Protein AF-A0A8G0PKW6-F1 (afdb_monomer)

Nearest PDB structures (foldseek):
  2dn9-assembly1_A  TM=9.017E-01  e=3.423E-04  Homo sapiens
  2ctq-assembly1_A  TM=8.411E-01  e=1.388E-03  Homo sapiens
  7x89-assembly1_A  TM=8.756E-01  e=1.895E-03  Homo sapiens
  6b87-assembly1_A-2  TM=8.807E-01  e=8.422E+00  synthetic construct

Radius of gyration: 27.37 Å; Cα contacts (8 Å, |Δi|>4): 91; chains: 1; bounding box: 57×40×84 Å

Foldseek 3Di:
DDDPPQPDPLCVLLVHDLPDDLVSLVVSLVVVCVVLPCVVPVPDPCSVVSNVSSVVSNVQCNDPVSVVVCCCVNCVPLQVLVVVLVVLVVVLVVLVVVLVVLVVVVVVLVVVVVVQPPPPHDPPCPPVSVVVVVVSVVVNVVSVVVSVVSVVVSVVSVVVSVVCVVVVDDNPVVD

Structure (mmCIF, N/CA/C/O backbone):
data_AF-A0A8G0PKW6-F1
#
_entry.id   AF-A0A8G0PKW6-F1
#
loop_
_atom_site.group_PDB
_atom_site.id
_atom_site.type_symbol
_atom_site.label_atom_id
_atom_site.label_alt_id
_atom_site.label_comp_id
_atom_site.label_asym_id
_atom_si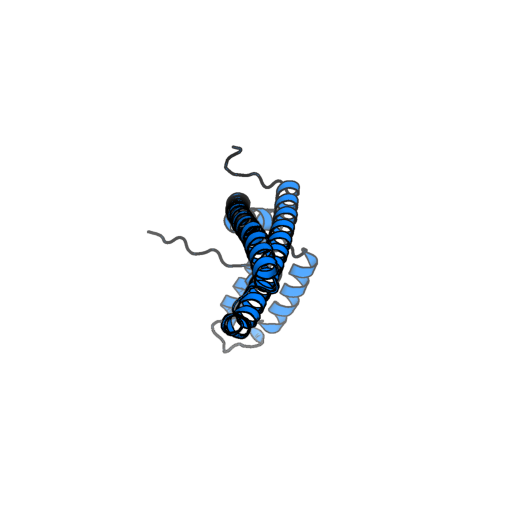te.label_entity_id
_atom_site.label_seq_id
_atom_site.pdbx_PDB_ins_code
_atom_site.Cartn_x
_atom_site.Cartn_y
_atom_site.Cartn_z
_atom_site.occupancy
_atom_site.B_iso_or_equiv
_atom_site.auth_seq_id
_atom_site.auth_comp_id
_atom_site.auth_asym_id
_atom_site.auth_atom_id
_atom_site.pdbx_PDB_model_num
ATOM 1 N N . MET A 1 1 ? 2.683 29.888 14.056 1.00 36.66 1 MET A N 1
ATOM 2 C CA . MET A 1 1 ? 2.271 28.838 15.014 1.00 36.66 1 MET A CA 1
ATOM 3 C C . MET A 1 1 ? 1.154 28.062 14.325 1.00 36.66 1 MET A C 1
ATOM 5 O O . MET A 1 1 ? 0.189 28.705 13.956 1.00 36.66 1 MET A O 1
ATOM 9 N N . ASN A 1 2 ? 1.235 26.781 13.964 1.00 30.44 2 ASN A N 1
ATOM 10 C CA . ASN A 1 2 ? 2.099 25.685 14.395 1.00 30.44 2 ASN A CA 1
ATOM 11 C C . ASN A 1 2 ? 2.414 24.747 13.221 1.00 30.44 2 ASN A C 1
ATOM 13 O O . ASN A 1 2 ? 1.691 24.715 12.228 1.00 30.44 2 ASN A O 1
ATOM 17 N N . ALA A 1 3 ? 3.525 24.029 13.358 1.00 33.69 3 ALA A N 1
ATOM 18 C CA . ALA A 1 3 ? 3.988 22.998 12.446 1.00 33.69 3 ALA A CA 1
ATOM 19 C C . ALA A 1 3 ? 2.886 21.965 12.162 1.00 33.69 3 ALA A C 1
ATOM 21 O O . ALA A 1 3 ? 2.150 21.579 13.068 1.00 33.69 3 ALA A O 1
ATOM 22 N N . HIS A 1 4 ? 2.804 21.492 10.917 1.00 36.91 4 HIS A N 1
ATOM 23 C CA . HIS A 1 4 ? 2.181 20.208 10.612 1.00 36.91 4 HIS A CA 1
ATOM 24 C C . HIS A 1 4 ? 2.961 19.124 11.367 1.00 36.91 4 HIS A C 1
ATOM 26 O O . HIS A 1 4 ? 3.942 18.586 10.860 1.00 36.91 4 HIS A O 1
ATOM 32 N N . GLU A 1 5 ? 2.574 18.857 12.611 1.00 45.44 5 GLU A N 1
ATOM 33 C CA . GLU A 1 5 ? 3.039 17.697 13.358 1.00 45.44 5 GLU A CA 1
ATOM 34 C C . GLU A 1 5 ? 2.601 16.466 12.559 1.00 45.44 5 GLU A C 1
ATOM 36 O O . GLU A 1 5 ? 1.408 16.258 12.316 1.00 45.44 5 GLU A O 1
ATOM 41 N N . ALA A 1 6 ? 3.568 15.711 12.034 1.00 60.22 6 ALA A N 1
ATOM 42 C CA . ALA A 1 6 ? 3.282 14.510 11.266 1.00 60.22 6 ALA A CA 1
ATOM 43 C C . ALA A 1 6 ? 2.464 13.559 12.150 1.00 60.22 6 ALA A C 1
ATOM 45 O O . ALA A 1 6 ? 2.912 13.192 13.239 1.00 60.22 6 ALA A O 1
ATOM 46 N N . LYS A 1 7 ? 1.249 13.192 11.711 1.00 73.31 7 LYS A N 1
ATOM 47 C CA . LYS A 1 7 ? 0.402 12.280 12.485 1.00 73.31 7 LYS A CA 1
ATOM 48 C C . LYS A 1 7 ? 1.158 10.967 12.739 1.00 73.31 7 LYS A C 1
ATOM 50 O O . LYS A 1 7 ? 1.848 10.491 11.836 1.00 73.31 7 LYS A O 1
ATOM 55 N N . PRO A 1 8 ? 1.018 10.364 13.932 1.00 81.75 8 PRO A N 1
ATOM 56 C CA . PRO A 1 8 ? 1.683 9.105 14.241 1.00 81.75 8 PRO A CA 1
ATOM 57 C C . PRO A 1 8 ? 1.261 8.006 13.260 1.00 81.75 8 PRO A C 1
ATOM 59 O O . PRO A 1 8 ? 0.074 7.876 12.956 1.00 81.75 8 PRO A O 1
ATOM 62 N N . ASP A 1 9 ? 2.218 7.202 12.795 1.00 86.94 9 ASP A N 1
ATOM 63 C CA . ASP A 1 9 ? 1.964 6.034 11.945 1.00 86.94 9 ASP A CA 1
ATOM 64 C C . ASP A 1 9 ? 1.425 4.869 12.791 1.00 86.94 9 ASP A C 1
ATOM 66 O O . ASP A 1 9 ? 2.180 4.076 13.354 1.00 86.94 9 ASP A O 1
ATOM 70 N N . TYR A 1 10 ? 0.101 4.770 12.914 1.00 93.19 10 TYR A N 1
ATOM 71 C CA . TYR A 1 10 ? -0.567 3.753 13.724 1.00 93.19 10 TYR A CA 1
ATOM 72 C C . TYR A 1 10 ? -0.390 2.340 13.161 1.00 93.19 10 TYR A C 1
ATOM 74 O O . TYR A 1 10 ? -0.291 1.385 13.935 1.00 93.19 10 TYR A O 1
ATOM 82 N N . TYR A 1 11 ? -0.278 2.196 11.839 1.00 87.56 11 TYR A N 1
ATOM 83 C CA . TYR A 1 11 ? -0.001 0.907 11.207 1.00 87.56 11 TYR A CA 1
ATOM 84 C C . TYR A 1 11 ? 1.440 0.463 11.494 1.00 87.56 11 TYR A C 1
ATOM 86 O O . TYR A 1 11 ? 1.667 -0.679 11.907 1.00 87.56 11 TYR A O 1
ATOM 94 N N . GLY A 1 12 ? 2.400 1.387 11.398 1.00 86.69 12 GLY A N 1
ATOM 95 C CA . GLY A 1 12 ? 3.794 1.170 11.784 1.00 86.69 12 GLY A CA 1
ATOM 96 C C . GLY A 1 12 ? 3.971 0.859 13.272 1.00 86.69 12 GLY A C 1
ATOM 97 O O . GLY A 1 12 ? 4.674 -0.092 13.619 1.00 86.69 12 GLY A O 1
ATOM 98 N N . ILE A 1 13 ? 3.275 1.584 14.157 1.00 93.38 13 ILE A N 1
ATOM 99 C CA . ILE A 1 13 ? 3.280 1.343 15.612 1.00 93.38 13 ILE A CA 1
ATOM 100 C C . ILE A 1 13 ? 2.793 -0.073 15.929 1.00 93.38 13 ILE A C 1
ATOM 102 O O . ILE A 1 13 ? 3.431 -0.789 16.704 1.00 93.38 13 ILE A O 1
ATOM 106 N N . LEU A 1 14 ? 1.698 -0.511 15.300 1.00 94.75 14 LEU A N 1
ATOM 107 C CA . LEU A 1 14 ? 1.186 -1.870 15.473 1.00 94.75 14 LEU A CA 1
ATOM 108 C C . LEU A 1 14 ? 1.944 -2.917 14.654 1.00 94.75 14 LEU A C 1
ATOM 110 O O . LEU A 1 14 ? 1.671 -4.107 14.807 1.00 94.75 14 LEU A O 1
ATOM 114 N N . LYS A 1 15 ? 2.921 -2.520 13.833 1.00 91.88 15 LYS A N 1
ATOM 115 C CA . LYS A 1 15 ? 3.696 -3.403 12.949 1.00 91.88 15 LYS A CA 1
ATOM 116 C C . LYS A 1 15 ? 2.798 -4.260 12.051 1.00 91.88 15 LYS A C 1
ATOM 118 O O . LYS A 1 15 ? 3.050 -5.452 11.877 1.00 91.88 15 LYS A O 1
ATOM 123 N N . VAL A 1 16 ? 1.742 -3.657 11.515 1.00 86.62 16 VAL A N 1
ATOM 124 C CA . VAL A 1 16 ? 0.789 -4.296 10.600 1.00 86.62 16 VAL A CA 1
ATOM 125 C C . VAL A 1 16 ? 0.686 -3.488 9.308 1.00 86.62 16 VAL A C 1
ATOM 127 O O . VAL A 1 16 ? 0.909 -2.278 9.323 1.00 86.62 16 VAL A O 1
ATOM 130 N N . PRO A 1 17 ? 0.364 -4.122 8.171 1.00 78.38 17 PRO A N 1
ATOM 131 C CA . PRO A 1 17 ? 0.144 -3.383 6.938 1.00 78.38 17 PRO A CA 1
ATOM 132 C C . PRO A 1 17 ? -1.138 -2.536 6.996 1.00 78.38 17 PRO A C 1
ATOM 134 O O . PRO A 1 17 ? -2.073 -2.839 7.733 1.00 78.38 17 PRO A O 1
ATOM 137 N N . VAL A 1 18 ? -1.226 -1.520 6.134 1.00 77.69 18 VAL A N 1
ATOM 138 C CA . VAL A 1 18 ? -2.396 -0.618 6.023 1.00 77.69 18 VAL A CA 1
ATOM 139 C C . VAL A 1 18 ? -3.701 -1.342 5.672 1.00 77.69 18 VAL A C 1
ATOM 141 O O . VAL A 1 18 ? -4.798 -0.897 6.003 1.00 77.69 18 VAL A O 1
ATOM 144 N N . TRP A 1 19 ? -3.585 -2.496 5.012 1.00 76.31 19 TRP A N 1
ATOM 145 C CA . TRP A 1 19 ? -4.702 -3.364 4.645 1.00 76.31 19 TRP A CA 1
ATOM 146 C C . TRP A 1 19 ? -5.023 -4.434 5.695 1.00 76.31 19 TRP A C 1
ATOM 148 O O . TRP A 1 19 ? -5.855 -5.288 5.407 1.00 76.31 19 TRP A O 1
ATOM 158 N N . ALA A 1 20 ? -4.396 -4.397 6.876 1.00 80.75 20 ALA A N 1
ATOM 159 C CA . ALA A 1 20 ? -4.631 -5.386 7.920 1.00 80.75 20 ALA A CA 1
ATOM 160 C C . ALA A 1 20 ? -6.103 -5.432 8.342 1.00 80.75 20 ALA A C 1
ATOM 162 O O . ALA A 1 20 ? -6.756 -4.388 8.519 1.00 80.75 20 ALA A O 1
ATOM 163 N N . GLU A 1 21 ? -6.614 -6.645 8.516 1.00 86.00 21 GLU A N 1
ATOM 164 C CA . GLU A 1 21 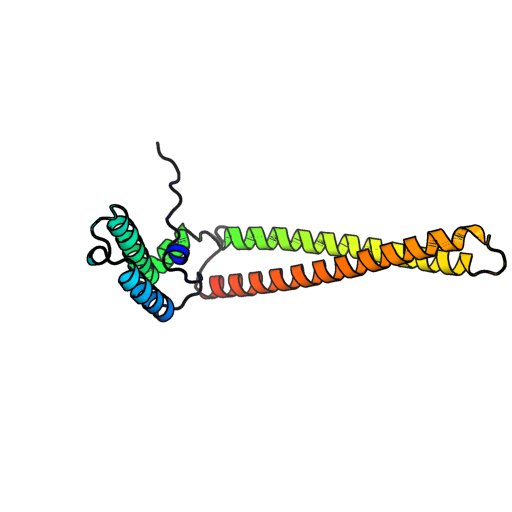? -7.954 -6.860 9.048 1.00 86.00 21 GLU A CA 1
ATOM 165 C C . GLU A 1 21 ? -7.995 -6.571 10.551 1.00 86.00 21 GLU A C 1
ATOM 167 O O . GLU A 1 21 ? -6.979 -6.594 11.252 1.00 86.00 21 GLU A O 1
ATOM 172 N N . THR A 1 22 ? -9.189 -6.290 11.074 1.00 90.38 22 THR A N 1
ATOM 173 C CA . THR A 1 22 ? -9.374 -5.947 12.491 1.00 90.38 22 THR A CA 1
ATOM 174 C C . THR A 1 22 ? -8.832 -7.034 13.424 1.00 90.38 22 THR A C 1
ATOM 176 O O . THR A 1 22 ? -8.283 -6.718 14.480 1.00 90.38 22 THR A O 1
ATOM 179 N N . ASP A 1 23 ? -8.913 -8.306 13.034 1.00 92.19 23 ASP A N 1
ATOM 180 C CA . ASP A 1 23 ? -8.397 -9.413 13.843 1.00 92.19 23 ASP A CA 1
ATOM 181 C C . ASP A 1 23 ? -6.861 -9.501 13.831 1.00 92.19 23 ASP A C 1
ATOM 183 O O . ASP A 1 23 ? -6.253 -9.795 14.867 1.00 92.19 23 ASP A O 1
ATOM 187 N N . GLU A 1 24 ? -6.206 -9.149 12.722 1.00 87.50 24 GLU A N 1
ATOM 188 C CA . GLU A 1 24 ? -4.744 -9.019 12.650 1.00 87.50 24 GLU A CA 1
ATOM 189 C C . GLU A 1 24 ? -4.252 -7.845 13.511 1.00 87.50 24 GLU A C 1
ATOM 191 O O . GLU A 1 24 ? -3.286 -7.981 14.269 1.00 87.50 24 GLU A O 1
ATOM 196 N N . ILE A 1 25 ? -4.968 -6.715 13.467 1.00 94.38 25 ILE A N 1
ATOM 197 C CA . ILE A 1 25 ? -4.720 -5.535 14.309 1.00 94.38 25 ILE A CA 1
ATOM 198 C C . ILE A 1 25 ? -4.824 -5.905 15.797 1.00 94.38 25 ILE A C 1
ATOM 200 O O . ILE A 1 25 ? -3.908 -5.618 16.574 1.00 94.38 25 ILE A O 1
ATOM 204 N N . ARG A 1 26 ? -5.898 -6.597 16.201 1.00 96.25 26 ARG A N 1
ATOM 205 C CA . ARG A 1 26 ? -6.098 -7.070 17.584 1.00 96.25 26 ARG A CA 1
ATOM 206 C C . ARG A 1 26 ? -5.002 -8.033 18.025 1.00 96.25 26 ARG A C 1
ATOM 208 O O . ARG A 1 26 ? -4.525 -7.956 19.158 1.00 96.25 26 ARG A O 1
ATOM 215 N N . THR A 1 27 ? -4.598 -8.941 17.142 1.00 96.38 27 THR A N 1
ATOM 216 C CA . THR A 1 27 ? -3.546 -9.923 17.426 1.00 96.38 27 THR A CA 1
ATOM 217 C C . THR A 1 27 ? -2.200 -9.237 17.643 1.00 96.38 27 THR A C 1
ATOM 219 O O . THR A 1 27 ? -1.517 -9.515 18.634 1.00 96.38 27 THR A O 1
ATOM 222 N N . SER A 1 28 ? -1.833 -8.288 16.776 1.00 96.75 28 SER A N 1
ATOM 223 C CA . SER A 1 28 ? -0.581 -7.547 16.938 1.00 96.75 28 SER A CA 1
ATOM 224 C C . SER A 1 28 ? -0.595 -6.651 18.178 1.00 96.75 28 SER A C 1
ATOM 226 O O . SER A 1 28 ? 0.390 -6.628 18.917 1.00 96.75 28 SER A O 1
ATOM 228 N N . TYR A 1 29 ? -1.726 -5.999 18.473 1.00 97.38 29 TYR A N 1
ATOM 229 C CA . TYR A 1 29 ? -1.905 -5.227 19.704 1.00 97.38 29 TYR A CA 1
ATOM 230 C C . TYR A 1 29 ? -1.649 -6.074 20.952 1.00 97.38 29 TYR A C 1
ATOM 232 O O . TYR A 1 29 ? -0.828 -5.689 21.778 1.00 97.38 29 TYR A O 1
ATOM 240 N N . LYS A 1 30 ? -2.272 -7.257 21.067 1.00 96.06 30 LYS A N 1
ATOM 241 C CA . LYS A 1 30 ? -2.063 -8.158 22.217 1.00 96.06 30 LYS A CA 1
ATOM 242 C C . LYS A 1 30 ? -0.588 -8.521 22.390 1.00 96.06 30 LYS A C 1
ATOM 244 O O . LYS A 1 30 ? -0.059 -8.458 23.497 1.00 96.06 30 LYS A O 1
ATOM 249 N N . ARG A 1 31 ? 0.092 -8.862 21.291 1.00 95.94 31 ARG A N 1
ATOM 250 C CA . ARG A 1 31 ? 1.520 -9.208 21.294 1.00 95.94 31 ARG A CA 1
ATOM 251 C C . ARG A 1 31 ? 2.392 -8.039 21.760 1.00 95.94 31 ARG A C 1
ATOM 253 O O . ARG A 1 31 ? 3.281 -8.237 22.583 1.00 95.94 31 ARG A O 1
ATOM 260 N N . LEU A 1 32 ? 2.145 -6.835 21.247 1.00 94.50 32 LEU A N 1
ATOM 261 C CA . LEU A 1 32 ? 2.914 -5.638 21.591 1.00 94.50 32 LEU A CA 1
ATOM 262 C C . LEU A 1 32 ? 2.621 -5.153 23.014 1.00 94.50 32 LEU A C 1
ATOM 264 O O . LEU A 1 32 ? 3.554 -4.818 23.736 1.00 94.50 32 LEU A O 1
ATOM 268 N N . ALA A 1 33 ? 1.361 -5.190 23.445 1.00 92.94 33 ALA A N 1
ATOM 269 C CA . ALA A 1 33 ? 0.961 -4.830 24.800 1.00 92.94 33 ALA A CA 1
ATOM 270 C C . ALA A 1 33 ? 1.622 -5.741 25.844 1.00 92.94 33 ALA A C 1
ATOM 272 O O . ALA A 1 33 ? 2.117 -5.255 26.853 1.00 92.94 33 ALA A O 1
ATOM 273 N N . LEU A 1 34 ? 1.708 -7.050 25.579 1.00 91.81 34 LEU A N 1
ATOM 274 C CA . LEU A 1 34 ? 2.411 -7.989 26.458 1.00 91.81 34 LEU A CA 1
ATOM 275 C C . LEU A 1 34 ? 3.929 -7.781 26.469 1.00 91.81 34 LEU A C 1
ATOM 277 O O . LEU A 1 34 ? 4.563 -8.054 27.487 1.00 91.81 34 LEU A O 1
ATOM 281 N N . ALA A 1 35 ? 4.519 -7.360 25.350 1.00 89.12 35 ALA A N 1
ATOM 282 C CA . ALA A 1 35 ? 5.959 -7.130 25.239 1.00 89.12 35 ALA A CA 1
ATOM 283 C C . ALA A 1 35 ? 6.398 -5.807 25.884 1.00 89.12 35 ALA A C 1
ATOM 285 O O . ALA A 1 35 ? 7.498 -5.734 26.419 1.00 89.12 35 ALA A O 1
ATOM 286 N N . HIS A 1 36 ? 5.537 -4.789 25.850 1.00 88.31 36 HIS A N 1
ATOM 287 C CA . HIS A 1 36 ? 5.859 -3.416 26.247 1.00 88.31 36 HIS A CA 1
ATOM 288 C C . HIS A 1 36 ? 4.996 -2.898 27.405 1.00 88.31 36 HIS A C 1
ATOM 290 O O . HIS A 1 36 ? 4.818 -1.691 27.551 1.00 88.31 36 HIS A O 1
ATOM 296 N N . HIS A 1 37 ? 4.430 -3.796 28.215 1.00 87.62 37 HIS A N 1
ATOM 297 C CA . HIS A 1 37 ? 3.663 -3.400 29.393 1.00 87.62 37 HIS A CA 1
ATOM 298 C C . HIS A 1 37 ? 4.572 -2.660 30.392 1.00 87.62 37 HIS A C 1
ATOM 300 O O . HIS A 1 37 ? 5.641 -3.193 30.705 1.00 87.62 37 HIS A O 1
ATOM 306 N N . PRO A 1 38 ? 4.168 -1.496 30.934 1.00 86.62 38 PRO A N 1
ATOM 307 C CA . PRO A 1 38 ? 4.998 -0.720 31.862 1.00 86.62 38 PRO A CA 1
ATOM 308 C C . PRO A 1 38 ? 5.410 -1.520 33.111 1.00 86.62 38 PRO A C 1
ATOM 310 O O . PRO A 1 38 ? 6.543 -1.400 33.561 1.00 86.62 38 PRO A O 1
ATOM 313 N N . ASP A 1 39 ? 4.560 -2.429 33.600 1.00 86.69 39 ASP A N 1
ATOM 314 C CA . ASP A 1 39 ? 4.886 -3.305 34.742 1.00 86.69 39 ASP A CA 1
ATOM 315 C C . ASP A 1 39 ? 6.076 -4.248 34.499 1.00 86.69 39 ASP A C 1
ATOM 317 O O . ASP A 1 39 ? 6.684 -4.727 35.454 1.00 86.69 39 ASP A O 1
ATOM 321 N N . LYS A 1 40 ? 6.409 -4.552 33.238 1.00 83.12 40 LYS A N 1
ATOM 322 C CA . LYS A 1 40 ? 7.561 -5.407 32.908 1.00 83.12 40 LYS A CA 1
ATOM 323 C C . LYS A 1 40 ? 8.877 -4.640 32.859 1.00 83.12 40 LYS A C 1
ATOM 325 O O . LYS A 1 40 ? 9.929 -5.268 32.937 1.00 83.12 40 LYS A O 1
ATOM 330 N N . ASP A 1 41 ? 8.819 -3.318 32.720 1.00 75.94 41 ASP A N 1
ATOM 331 C CA . ASP A 1 41 ? 9.991 -2.449 32.624 1.00 75.94 41 ASP A CA 1
ATOM 332 C C . ASP A 1 41 ? 9.758 -1.131 33.393 1.00 75.94 41 ASP A C 1
ATOM 334 O O . ASP A 1 41 ? 9.670 -0.053 32.797 1.00 75.94 41 ASP A O 1
ATOM 338 N N . PRO A 1 42 ? 9.630 -1.198 34.735 1.00 76.06 42 PRO A N 1
ATOM 339 C CA . PRO A 1 42 ? 9.258 -0.053 35.570 1.00 76.06 42 PRO A CA 1
ATOM 340 C C . PRO A 1 42 ? 10.318 1.059 35.611 1.00 76.06 42 PRO A C 1
ATOM 342 O O . PRO A 1 42 ? 10.026 2.172 36.041 1.00 76.06 42 PRO A O 1
ATOM 345 N N . ASN A 1 43 ? 11.542 0.780 35.153 1.00 80.38 43 ASN A N 1
ATOM 346 C CA . ASN A 1 43 ? 12.641 1.746 35.115 1.00 80.38 43 ASN A CA 1
ATOM 347 C C . ASN A 1 43 ? 12.744 2.482 33.773 1.00 80.38 43 ASN A C 1
ATOM 349 O O . ASN A 1 43 ? 13.580 3.375 33.630 1.00 80.38 43 ASN A O 1
ATOM 353 N N . ASN A 1 44 ? 11.925 2.117 32.785 1.00 80.88 44 ASN A N 1
ATOM 354 C CA . ASN A 1 44 ? 11.944 2.732 31.471 1.00 80.88 44 ASN A CA 1
ATOM 355 C C . ASN A 1 44 ? 10.905 3.858 31.385 1.00 80.88 44 ASN A C 1
ATOM 357 O O . ASN A 1 44 ? 9.710 3.591 31.226 1.00 80.88 44 ASN A O 1
ATOM 361 N N . PRO A 1 45 ? 11.335 5.133 31.410 1.00 79.19 45 PRO A N 1
ATOM 362 C CA . PRO A 1 45 ? 10.415 6.268 31.371 1.00 79.19 45 PRO A CA 1
ATOM 363 C C . PRO A 1 45 ? 9.623 6.346 30.055 1.00 79.19 45 PRO A C 1
ATOM 365 O O . PRO A 1 45 ? 8.569 6.976 30.007 1.00 79.19 45 PRO A O 1
ATOM 368 N N . ASN A 1 46 ? 10.090 5.676 28.995 1.00 84.06 46 ASN A N 1
ATOM 369 C CA . ASN A 1 46 ? 9.438 5.662 27.688 1.00 84.06 46 ASN A CA 1
ATOM 370 C C . ASN A 1 46 ? 8.424 4.520 27.531 1.00 84.06 46 ASN A C 1
ATOM 372 O O . ASN A 1 46 ? 7.645 4.541 26.576 1.00 84.06 46 ASN A O 1
ATOM 376 N N . ALA A 1 47 ? 8.401 3.539 28.443 1.00 82.12 47 ALA A N 1
ATOM 377 C CA . ALA A 1 47 ? 7.488 2.398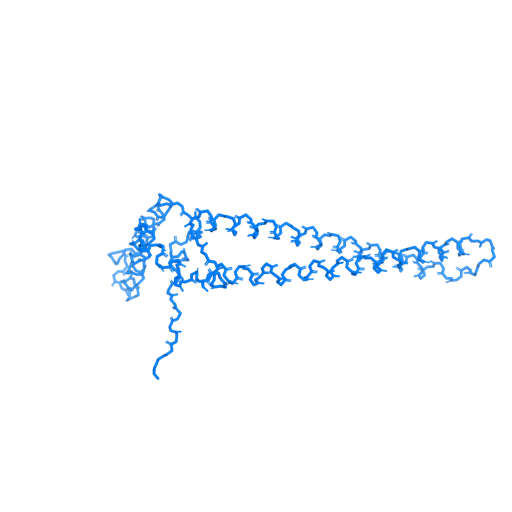 28.360 1.00 82.12 47 ALA A CA 1
ATOM 378 C C . ALA A 1 47 ? 6.023 2.855 28.378 1.00 82.12 47 ALA A C 1
ATOM 380 O O . ALA A 1 47 ? 5.232 2.438 27.532 1.00 82.12 47 ALA A O 1
ATOM 381 N N . THR A 1 48 ? 5.682 3.796 29.263 1.00 86.50 48 THR A N 1
ATOM 382 C CA . THR A 1 48 ? 4.335 4.375 29.353 1.00 86.50 48 THR A CA 1
ATOM 383 C C . THR A 1 48 ? 3.934 5.094 28.063 1.00 86.50 48 THR A C 1
ATOM 385 O O . THR A 1 48 ? 2.855 4.839 27.531 1.00 86.50 48 THR A O 1
ATOM 388 N N . ALA A 1 49 ? 4.805 5.949 27.516 1.00 89.00 49 ALA A N 1
ATOM 389 C CA . ALA A 1 49 ? 4.519 6.710 26.295 1.00 89.00 49 ALA A CA 1
ATOM 390 C C . ALA A 1 49 ? 4.352 5.798 25.066 1.00 89.00 49 ALA A C 1
ATOM 392 O O . ALA A 1 49 ? 3.450 5.979 24.242 1.00 89.00 49 ALA A O 1
ATOM 393 N N . PHE A 1 50 ? 5.193 4.769 24.955 1.00 89.31 50 PHE A N 1
ATOM 394 C CA . PHE A 1 50 ? 5.085 3.789 23.882 1.00 89.31 50 PHE A CA 1
ATOM 395 C C . PHE A 1 50 ? 3.815 2.937 24.012 1.00 89.31 50 PHE A C 1
ATOM 397 O O . PHE A 1 50 ? 3.106 2.723 23.028 1.00 89.31 50 PHE A O 1
ATOM 404 N N . PHE A 1 51 ? 3.468 2.512 25.229 1.00 91.69 51 PHE A N 1
ATOM 405 C CA . PHE A 1 51 ? 2.243 1.759 25.487 1.00 91.69 51 PHE A CA 1
ATOM 406 C C . PHE A 1 51 ? 0.981 2.575 25.172 1.00 91.69 51 PHE A C 1
ATOM 408 O O . PHE A 1 51 ? 0.060 2.062 24.534 1.00 91.69 51 PHE A O 1
ATOM 415 N N . GLN A 1 52 ? 0.966 3.865 25.521 1.00 92.31 52 GLN A N 1
ATOM 416 C CA . GLN A 1 52 ? -0.099 4.795 25.131 1.00 92.31 52 GLN A CA 1
ATOM 417 C C . GLN A 1 52 ? -0.218 4.914 23.606 1.00 92.31 52 GLN A C 1
ATOM 419 O O . GLN A 1 52 ? -1.325 4.909 23.071 1.00 92.31 52 GLN A O 1
ATOM 424 N N . SER A 1 53 ? 0.911 4.941 22.891 1.00 93.50 53 SER A N 1
ATOM 425 C CA . SER A 1 53 ? 0.929 4.980 21.423 1.00 93.50 53 SER A CA 1
ATOM 426 C C . SER A 1 53 ? 0.332 3.707 20.810 1.00 93.50 53 SER A C 1
ATOM 428 O O . SER A 1 53 ? -0.472 3.785 19.881 1.00 93.50 53 SER A O 1
ATOM 430 N N . ILE A 1 54 ? 0.662 2.534 21.364 1.00 95.62 54 ILE A N 1
ATOM 431 C CA . ILE A 1 54 ? 0.076 1.244 20.964 1.00 95.62 54 ILE A CA 1
ATOM 432 C C . ILE A 1 54 ? -1.439 1.223 21.223 1.00 95.62 54 ILE A C 1
ATOM 434 O O . ILE A 1 54 ? -2.203 0.771 20.368 1.00 95.62 54 ILE A O 1
ATOM 438 N N . GLN A 1 55 ? -1.890 1.719 22.380 1.00 95.69 55 GLN A N 1
ATOM 439 C CA . GLN A 1 55 ? -3.316 1.806 22.709 1.00 95.69 55 GLN A CA 1
ATOM 440 C C . GLN A 1 55 ? -4.071 2.748 21.766 1.00 95.69 55 GLN A C 1
ATOM 442 O O . GLN A 1 55 ? -5.123 2.366 21.252 1.00 95.69 55 GLN A O 1
ATOM 447 N N . ALA A 1 56 ? -3.528 3.938 21.498 1.00 95.25 56 ALA A N 1
ATOM 448 C CA . ALA A 1 56 ? -4.122 4.905 20.579 1.00 95.25 56 ALA A CA 1
ATOM 449 C C . ALA A 1 56 ? -4.238 4.335 19.157 1.00 95.25 56 ALA A C 1
ATOM 451 O O . ALA A 1 56 ? -5.299 4.431 18.535 1.00 95.25 56 ALA A O 1
ATOM 452 N N . ALA A 1 57 ? -3.183 3.666 18.676 1.00 95.69 57 ALA A N 1
ATOM 453 C CA . ALA A 1 57 ? -3.187 3.002 17.379 1.00 95.69 57 ALA A CA 1
ATOM 454 C C . ALA A 1 57 ? -4.253 1.899 17.306 1.00 95.69 57 ALA A C 1
ATOM 456 O O . ALA A 1 57 ? -5.036 1.853 16.361 1.00 95.69 57 ALA A O 1
ATOM 457 N N . HIS A 1 58 ? -4.342 1.037 18.322 1.00 97.38 58 HIS A N 1
ATOM 458 C CA . HIS A 1 58 ? -5.345 -0.027 18.359 1.00 97.38 58 HIS A CA 1
ATOM 459 C C . HIS A 1 58 ? -6.776 0.516 18.432 1.00 97.38 58 HIS A C 1
ATOM 461 O O . HIS A 1 58 ? -7.628 0.065 17.670 1.00 97.38 58 HIS A O 1
ATOM 467 N N . SER A 1 59 ? -7.044 1.496 19.299 1.00 96.38 59 SER A N 1
ATOM 468 C CA . SER A 1 59 ? -8.368 2.123 19.403 1.00 96.38 59 SER A CA 1
ATOM 469 C C . SER A 1 59 ? -8.801 2.725 18.067 1.00 96.38 59 SER A C 1
ATOM 471 O O . SER A 1 59 ? -9.906 2.462 17.602 1.00 96.38 59 SER A O 1
ATOM 473 N N . THR A 1 60 ? -7.899 3.461 17.414 1.00 95.12 60 THR A N 1
ATOM 474 C CA . THR A 1 60 ? -8.192 4.120 16.137 1.00 95.12 60 THR A CA 1
ATOM 475 C C . THR A 1 60 ? -8.419 3.103 15.022 1.00 95.12 60 THR A C 1
ATOM 477 O O . THR A 1 60 ? -9.368 3.231 14.261 1.00 95.12 60 THR A O 1
ATOM 480 N N . LEU A 1 61 ? -7.566 2.078 14.913 1.00 93.06 61 LEU A N 1
ATOM 481 C CA . LEU A 1 61 ? -7.602 1.126 13.798 1.00 93.06 61 LEU A CA 1
ATOM 482 C C . LEU A 1 61 ? -8.645 0.008 13.959 1.00 93.06 61 LEU A C 1
ATOM 484 O O . LEU A 1 61 ? -8.964 -0.666 12.979 1.00 93.06 61 LEU A O 1
ATOM 488 N N . THR A 1 62 ? -9.183 -0.214 15.162 1.00 94.88 62 THR A N 1
ATOM 489 C CA . THR A 1 62 ? -10.252 -1.207 15.382 1.00 94.88 62 THR A CA 1
ATOM 490 C C . THR A 1 62 ? -11.659 -0.630 15.304 1.00 94.88 62 THR A C 1
ATOM 492 O O . THR A 1 62 ? -12.585 -1.383 14.996 1.00 94.88 62 THR A O 1
ATOM 495 N N . ASP A 1 63 ? -11.828 0.675 15.525 1.00 94.44 63 ASP A N 1
ATOM 496 C CA . ASP A 1 63 ? -13.086 1.375 15.278 1.00 94.44 63 ASP A CA 1
ATOM 497 C C . ASP A 1 63 ? -13.193 1.749 13.785 1.00 94.44 63 ASP A C 1
ATOM 499 O O . ASP A 1 63 ? -12.360 2.504 13.281 1.00 94.44 63 ASP A O 1
ATOM 503 N N . PRO A 1 64 ? -14.198 1.254 13.038 1.00 87.88 64 PRO A N 1
ATOM 504 C CA . PRO A 1 64 ? -14.309 1.530 11.606 1.00 87.88 64 PRO A CA 1
ATOM 505 C C . PRO A 1 64 ? -14.432 3.019 11.256 1.00 87.88 64 PRO A C 1
ATOM 507 O O . PRO A 1 64 ? -13.907 3.456 10.229 1.00 87.88 64 PRO A O 1
ATOM 510 N N . ALA A 1 65 ? -15.120 3.809 12.085 1.00 88.19 65 ALA A N 1
ATOM 511 C CA . ALA A 1 65 ? -15.329 5.230 11.841 1.00 88.19 65 ALA A CA 1
ATOM 512 C C . ALA A 1 65 ? -14.048 6.028 12.112 1.00 88.19 65 ALA A C 1
ATOM 514 O O . ALA A 1 65 ? -13.670 6.869 11.290 1.00 88.19 65 ALA A O 1
ATOM 515 N N . GLN A 1 66 ? -13.351 5.728 13.212 1.00 92.69 66 GLN A N 1
ATOM 516 C CA . GLN A 1 66 ? -12.067 6.349 13.538 1.00 92.69 66 GLN A CA 1
ATOM 517 C C . GLN A 1 66 ? -10.975 5.925 12.564 1.00 92.69 66 GLN A C 1
ATOM 519 O O . GLN A 1 66 ? -10.259 6.792 12.074 1.00 92.69 66 GLN A O 1
ATOM 524 N N . ARG A 1 67 ? -10.899 4.639 12.198 1.00 89.25 67 ARG A N 1
ATOM 525 C CA . ARG A 1 67 ? -9.973 4.141 11.176 1.00 89.25 67 ARG A CA 1
ATOM 526 C C . ARG A 1 67 ? -10.200 4.872 9.870 1.00 89.25 67 ARG A C 1
ATOM 528 O O . ARG A 1 67 ? -9.254 5.359 9.281 1.00 89.25 67 ARG A O 1
ATOM 535 N N . SER A 1 68 ? -11.452 5.026 9.449 1.00 81.69 68 SER A N 1
ATOM 536 C CA . SER A 1 68 ? -11.774 5.747 8.221 1.00 81.69 68 SER A CA 1
ATOM 537 C C . SER A 1 68 ? -11.433 7.242 8.299 1.00 81.69 68 SER A C 1
ATOM 539 O O . SER A 1 68 ? -11.026 7.824 7.299 1.00 81.69 68 SER A O 1
ATOM 541 N N . ALA A 1 69 ? -11.593 7.890 9.456 1.00 85.06 69 ALA A N 1
ATOM 542 C CA . ALA A 1 69 ? -11.197 9.288 9.645 1.00 85.06 69 ALA A CA 1
ATOM 543 C C . ALA A 1 69 ? -9.674 9.459 9.648 1.00 85.06 69 ALA A C 1
ATOM 545 O O . ALA A 1 69 ? -9.160 10.282 8.897 1.00 85.06 69 ALA A O 1
ATOM 546 N N . TYR A 1 70 ? -8.974 8.626 10.416 1.00 85.44 70 TYR A N 1
ATOM 547 C CA . TYR A 1 70 ? -7.521 8.548 10.446 1.00 85.44 70 TYR A CA 1
ATOM 548 C C . TYR A 1 70 ? -6.963 8.252 9.060 1.00 85.44 70 TYR A C 1
ATOM 550 O O . TYR A 1 70 ? -6.093 8.975 8.588 1.00 85.44 70 TYR A O 1
ATOM 558 N N . ASP A 1 71 ? -7.525 7.261 8.371 1.00 78.94 71 ASP A N 1
ATOM 559 C CA . ASP A 1 71 ? -7.146 6.931 7.011 1.00 78.94 71 ASP A CA 1
ATOM 560 C C . ASP A 1 71 ? -7.443 8.111 6.086 1.00 78.94 71 ASP A C 1
ATOM 562 O O . ASP A 1 71 ? -6.625 8.429 5.255 1.00 78.94 71 ASP A O 1
ATOM 566 N N . ARG A 1 72 ? -8.541 8.856 6.220 1.00 74.25 72 ARG A N 1
ATOM 567 C CA . ARG A 1 72 ? -8.733 10.059 5.389 1.00 74.25 72 ARG A CA 1
ATOM 568 C C . ARG A 1 72 ? -7.717 11.161 5.669 1.00 74.25 72 ARG A C 1
ATOM 570 O O . ARG A 1 72 ? -7.412 11.911 4.755 1.00 74.25 72 ARG A O 1
ATOM 577 N N . GLU A 1 73 ? -7.248 11.311 6.901 1.00 74.94 73 GLU A N 1
ATOM 578 C CA . GLU A 1 73 ? -6.335 12.390 7.293 1.00 74.94 73 GLU A CA 1
ATOM 579 C C . GLU A 1 73 ? -4.864 12.053 7.029 1.00 74.94 73 GLU A C 1
ATOM 581 O O . GLU A 1 73 ? -4.107 12.917 6.594 1.00 74.94 73 GLU A O 1
ATOM 586 N N . VAL A 1 74 ? -4.463 10.808 7.292 1.00 67.94 74 VAL A N 1
ATOM 587 C CA . VAL A 1 74 ? -3.120 10.271 7.022 1.00 67.94 74 VAL A CA 1
ATOM 588 C C . VAL A 1 74 ? -3.009 9.828 5.574 1.00 67.94 74 VAL A C 1
ATOM 590 O O . VAL A 1 74 ? -2.028 10.137 4.902 1.00 67.94 74 VAL A O 1
ATOM 593 N N . TYR A 1 75 ? -4.051 9.165 5.083 1.00 60.03 75 TYR A N 1
ATOM 594 C CA . TYR A 1 75 ? -4.218 8.746 3.703 1.00 60.03 75 TYR A CA 1
ATOM 595 C C . TYR A 1 75 ? -5.256 9.616 2.960 1.00 60.03 75 TYR A C 1
ATOM 597 O O . TYR A 1 75 ? -6.167 9.092 2.311 1.00 60.03 75 TYR A O 1
ATOM 605 N N . MET A 1 76 ? -5.075 10.947 2.940 1.00 55.72 76 MET A N 1
ATOM 606 C CA . MET A 1 76 ? -5.543 11.812 1.829 1.00 55.72 76 MET A CA 1
ATOM 607 C C . MET A 1 76 ? -4.854 11.361 0.510 1.00 55.72 76 MET A C 1
ATOM 609 O O . MET A 1 76 ? -4.090 12.078 -0.128 1.00 55.72 76 MET A O 1
ATOM 613 N N . ASP A 1 77 ? -5.061 10.106 0.125 1.00 57.66 77 ASP A N 1
ATOM 614 C CA . ASP A 1 77 ? -4.078 9.269 -0.566 1.00 57.66 77 ASP A CA 1
ATOM 615 C C . ASP A 1 77 ? -4.633 8.721 -1.860 1.00 57.66 77 ASP A C 1
ATOM 617 O O . ASP A 1 77 ? -3.884 8.162 -2.641 1.00 57.66 77 ASP A O 1
ATOM 621 N N . LEU A 1 78 ? -5.919 8.921 -2.167 1.00 59.84 78 LEU A N 1
ATOM 622 C CA . LEU A 1 78 ? -6.359 8.699 -3.539 1.00 59.84 78 LEU A CA 1
ATOM 623 C C . LEU A 1 78 ? -5.718 9.737 -4.463 1.00 59.84 78 LEU A C 1
ATOM 625 O O . LEU A 1 78 ? -5.271 9.373 -5.539 1.00 59.84 78 LEU A O 1
ATOM 629 N N . ASP A 1 79 ? -5.582 10.993 -4.034 1.00 65.94 79 ASP A N 1
ATOM 630 C CA . ASP A 1 79 ? -4.884 12.016 -4.818 1.00 65.94 79 ASP A CA 1
ATOM 631 C C . ASP A 1 79 ? -3.374 11.740 -4.904 1.00 65.94 79 ASP A C 1
ATOM 633 O O . ASP A 1 79 ? -2.798 11.850 -5.988 1.00 65.94 79 ASP A O 1
ATOM 637 N N . PHE A 1 80 ? -2.738 11.291 -3.817 1.00 70.44 80 PHE A N 1
ATOM 638 C CA . PHE A 1 80 ? -1.324 10.899 -3.829 1.00 70.44 80 PHE A CA 1
ATOM 639 C C . PHE A 1 80 ? -1.076 9.600 -4.614 1.00 70.44 80 PHE A C 1
ATOM 641 O O . PHE A 1 80 ? -0.159 9.542 -5.433 1.00 70.44 80 PHE A O 1
ATOM 648 N N . ALA A 1 81 ? -1.917 8.576 -4.458 1.00 69.19 81 ALA A N 1
ATOM 649 C CA . ALA A 1 81 ? -1.867 7.342 -5.238 1.00 69.19 81 ALA A CA 1
ATOM 650 C C . ALA A 1 81 ? -2.152 7.607 -6.720 1.00 69.19 81 ALA A C 1
ATOM 652 O O . ALA A 1 81 ? -1.457 7.060 -7.572 1.00 69.19 81 ALA A O 1
ATOM 653 N N . LEU A 1 82 ? -3.104 8.488 -7.052 1.00 72.00 82 LEU A N 1
ATOM 654 C CA . LEU A 1 82 ? -3.351 8.938 -8.425 1.00 72.00 82 LEU A CA 1
ATOM 655 C C . LEU A 1 82 ? -2.163 9.723 -8.979 1.00 72.00 82 LEU A C 1
ATOM 657 O O . LEU A 1 82 ? -1.812 9.544 -10.146 1.00 72.00 82 LEU A O 1
ATOM 661 N N . HIS A 1 83 ? -1.533 10.576 -8.173 1.00 79.81 83 HIS A N 1
ATOM 662 C CA . HIS A 1 83 ? -0.325 11.299 -8.557 1.00 79.81 83 HIS A CA 1
ATOM 663 C C . HIS A 1 83 ? 0.832 10.329 -8.833 1.00 79.81 83 HIS A C 1
ATOM 665 O O . HIS A 1 83 ? 1.368 10.323 -9.939 1.00 79.81 83 HIS A O 1
ATOM 671 N N . ARG A 1 84 ? 1.144 9.423 -7.899 1.00 73.50 84 ARG A N 1
ATOM 672 C CA . ARG A 1 84 ? 2.156 8.370 -8.080 1.00 73.50 84 ARG A CA 1
ATOM 673 C C . ARG A 1 84 ? 1.853 7.479 -9.277 1.00 73.50 84 ARG A C 1
ATOM 675 O O . ARG A 1 84 ? 2.754 7.189 -10.055 1.00 73.50 84 ARG A O 1
ATOM 682 N N . PHE A 1 85 ? 0.594 7.101 -9.476 1.00 78.62 85 PHE A N 1
ATOM 683 C CA . PHE A 1 85 ? 0.164 6.333 -10.641 1.00 78.62 85 PHE A CA 1
ATOM 684 C C . PHE A 1 85 ? 0.411 7.095 -11.952 1.00 78.62 85 PHE A C 1
ATOM 686 O O . PHE A 1 85 ? 0.889 6.509 -12.926 1.00 78.62 85 PHE A O 1
ATOM 693 N N . ARG A 1 86 ? 0.123 8.405 -11.992 1.00 81.06 86 ARG A N 1
ATOM 694 C CA . ARG A 1 86 ? 0.404 9.267 -13.153 1.00 81.06 86 ARG A CA 1
ATOM 695 C C . ARG A 1 86 ? 1.902 9.364 -13.432 1.00 81.06 86 ARG A C 1
ATOM 697 O O . ARG A 1 86 ? 2.285 9.202 -14.589 1.00 81.06 86 ARG A O 1
ATOM 704 N N . GLU A 1 87 ? 2.732 9.562 -12.411 1.00 83.12 87 GLU A N 1
ATOM 705 C CA . GLU A 1 87 ? 4.193 9.611 -12.565 1.00 83.12 87 GLU A CA 1
ATOM 706 C C . GLU A 1 87 ? 4.755 8.268 -13.048 1.00 83.12 87 GLU A C 1
ATOM 708 O O . GLU A 1 87 ? 5.459 8.216 -14.055 1.00 83.12 87 GLU A O 1
ATOM 713 N N . LYS A 1 88 ? 4.327 7.148 -12.457 1.00 77.75 88 LYS A N 1
ATOM 714 C CA . LYS A 1 88 ? 4.755 5.810 -12.895 1.00 77.75 88 LYS A CA 1
ATOM 715 C C . LYS A 1 88 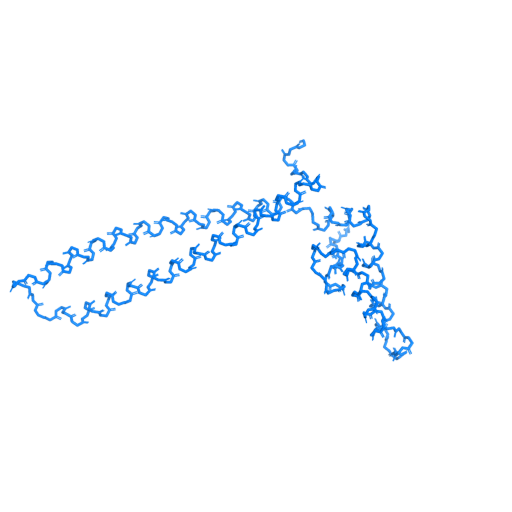? 4.334 5.496 -14.330 1.00 77.75 88 LYS A C 1
ATOM 717 O O . LYS A 1 88 ? 5.072 4.875 -15.093 1.00 77.75 88 LYS A O 1
ATOM 722 N N . LYS A 1 89 ? 3.153 5.965 -14.742 1.00 79.00 89 LYS A N 1
ATOM 723 C CA . LYS A 1 89 ? 2.687 5.848 -16.130 1.00 79.00 89 LYS A CA 1
ATOM 724 C C . LYS A 1 89 ? 3.563 6.659 -17.097 1.00 79.00 89 LYS A C 1
ATOM 726 O O . LYS A 1 89 ? 3.757 6.208 -18.226 1.00 79.00 89 LYS A O 1
ATOM 731 N N . LYS A 1 90 ? 4.100 7.815 -16.679 1.00 83.88 90 LYS A N 1
ATOM 732 C CA . LYS A 1 90 ? 5.091 8.576 -17.463 1.00 83.88 90 LYS A CA 1
ATOM 733 C C . LYS A 1 90 ? 6.408 7.808 -17.583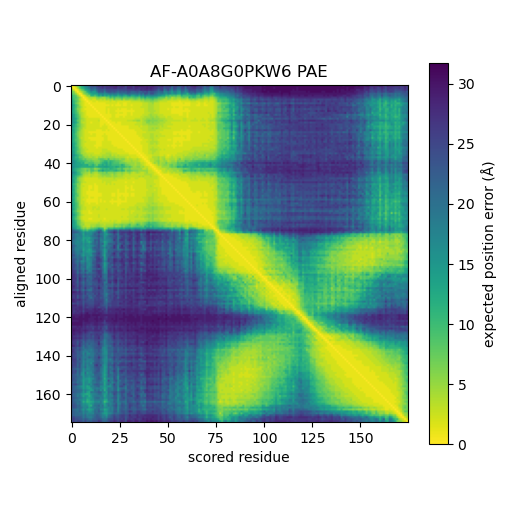 1.00 83.88 90 LYS A C 1
ATOM 735 O O . LYS A 1 90 ? 6.904 7.690 -18.698 1.00 83.88 90 LYS A O 1
ATOM 740 N N . GLU A 1 91 ? 6.910 7.217 -16.497 1.00 78.19 91 GLU A N 1
ATOM 741 C CA . GLU A 1 91 ? 8.130 6.388 -16.516 1.00 78.19 91 GLU A CA 1
ATOM 742 C C . GLU A 1 91 ? 8.014 5.216 -17.499 1.00 78.19 91 GLU A C 1
ATOM 744 O O . GLU A 1 91 ? 8.896 5.016 -18.330 1.00 78.19 91 GLU A O 1
ATOM 749 N N . ILE A 1 92 ? 6.897 4.474 -17.481 1.00 79.94 92 ILE A N 1
ATOM 750 C CA . ILE A 1 92 ? 6.674 3.388 -18.451 1.00 79.94 92 ILE A CA 1
ATOM 751 C C . ILE A 1 92 ? 6.639 3.921 -19.883 1.00 79.94 92 ILE A C 1
ATOM 753 O O . ILE A 1 92 ? 7.190 3.291 -20.785 1.00 79.94 92 ILE A O 1
ATOM 757 N N . LYS A 1 93 ? 5.986 5.066 -20.112 1.00 80.56 93 LYS A N 1
ATOM 758 C CA . LYS A 1 93 ? 5.921 5.678 -21.444 1.00 80.56 93 LYS A CA 1
ATOM 759 C C . LYS A 1 93 ? 7.319 6.040 -21.953 1.00 80.56 93 LYS A C 1
ATOM 761 O O . LYS A 1 93 ? 7.598 5.825 -23.130 1.00 80.56 93 LYS A O 1
ATOM 766 N N . GLU A 1 94 ? 8.186 6.532 -21.074 1.00 82.50 94 GLU A N 1
ATOM 767 C CA . GLU A 1 94 ? 9.572 6.852 -21.410 1.00 82.50 94 GLU A CA 1
ATOM 768 C C . GLU A 1 94 ? 10.412 5.591 -21.649 1.00 82.50 94 GLU A C 1
ATOM 770 O O . GLU A 1 94 ? 11.091 5.492 -22.666 1.00 82.50 94 GLU A O 1
ATOM 775 N N . HIS A 1 95 ? 10.279 4.562 -20.810 1.00 76.31 95 HIS A N 1
ATOM 776 C CA . HIS A 1 95 ? 10.926 3.267 -21.045 1.00 76.31 95 HIS A CA 1
ATOM 777 C C . HIS A 1 95 ? 10.515 2.636 -22.380 1.00 76.31 95 HIS A C 1
ATOM 779 O O . HIS A 1 95 ? 11.359 2.117 -23.103 1.00 76.31 95 HIS A O 1
ATOM 785 N N . LEU A 1 96 ? 9.231 2.702 -22.748 1.00 75.75 96 LEU A N 1
ATOM 786 C CA . LEU A 1 96 ? 8.760 2.211 -24.046 1.00 75.75 96 LEU A CA 1
ATOM 787 C C . LEU A 1 96 ? 9.361 3.007 -25.210 1.00 75.75 96 LEU A C 1
ATOM 789 O O . LEU A 1 96 ? 9.711 2.419 -26.231 1.00 75.75 96 LEU A O 1
ATOM 793 N N . ARG A 1 97 ? 9.518 4.327 -25.057 1.00 76.94 97 ARG A N 1
ATOM 794 C CA . ARG A 1 97 ? 10.191 5.176 -26.047 1.00 76.94 97 ARG A CA 1
ATOM 795 C C . ARG A 1 97 ? 11.654 4.766 -26.229 1.00 76.94 97 ARG A C 1
ATOM 797 O O . ARG A 1 97 ? 12.095 4.622 -27.367 1.00 76.94 97 ARG A O 1
ATOM 804 N N . ILE A 1 98 ? 12.371 4.546 -25.127 1.00 70.88 98 ILE A N 1
ATOM 805 C CA . ILE A 1 98 ? 13.765 4.084 -25.134 1.00 70.88 98 ILE A CA 1
ATOM 806 C C . ILE A 1 98 ? 13.866 2.703 -25.795 1.00 70.88 98 ILE A C 1
ATOM 808 O O . ILE A 1 98 ? 14.700 2.514 -26.676 1.00 70.88 98 ILE A O 1
ATOM 812 N N . ASN A 1 99 ? 12.974 1.766 -25.461 1.00 69.12 99 ASN A N 1
ATOM 813 C CA . ASN A 1 99 ? 12.961 0.439 -26.079 1.00 69.12 99 ASN A CA 1
ATOM 814 C C . ASN A 1 99 ? 12.727 0.509 -27.598 1.00 69.12 99 ASN A C 1
ATOM 816 O O . ASN A 1 99 ? 13.411 -0.183 -28.342 1.00 69.12 99 ASN A O 1
ATOM 820 N N . ILE A 1 100 ? 11.823 1.372 -28.085 1.00 71.75 100 ILE A N 1
ATOM 821 C CA . ILE A 1 100 ? 11.626 1.580 -29.533 1.00 71.75 100 ILE A CA 1
ATOM 822 C C . ILE A 1 100 ? 12.903 2.132 -30.186 1.00 71.75 100 ILE A C 1
ATOM 824 O O . ILE A 1 100 ? 13.311 1.654 -31.242 1.00 71.75 100 ILE A O 1
ATOM 828 N N . GLN A 1 101 ? 13.566 3.113 -29.563 1.00 66.44 101 GLN A N 1
ATOM 829 C CA . GLN A 1 101 ? 14.844 3.635 -30.064 1.00 66.44 101 GLN A CA 1
ATOM 830 C C . GLN A 1 101 ? 15.930 2.552 -30.106 1.00 66.44 101 GLN A C 1
ATOM 832 O O . GLN A 1 101 ? 16.728 2.513 -31.045 1.00 66.44 101 GLN A O 1
ATOM 837 N N . HIS A 1 102 ? 15.940 1.664 -29.114 1.00 67.50 102 HIS A N 1
ATOM 838 C CA . HIS A 1 102 ? 16.864 0.541 -29.030 1.00 67.50 102 HIS A CA 1
ATOM 839 C C . HIS A 1 102 ? 16.571 -0.542 -30.066 1.00 67.50 102 HIS A C 1
ATOM 841 O O . HIS A 1 102 ? 17.516 -1.083 -30.629 1.00 67.50 102 HIS A O 1
ATOM 847 N N . GLU A 1 103 ? 15.309 -0.805 -30.397 1.00 67.06 103 GLU A N 1
ATOM 848 C CA . GLU A 1 103 ? 14.947 -1.743 -31.465 1.00 67.06 103 GLU A CA 1
ATOM 849 C C . GLU A 1 103 ? 15.397 -1.225 -32.839 1.00 67.06 103 GLU A C 1
ATOM 851 O O . GLU A 1 103 ? 15.987 -1.949 -33.640 1.00 67.06 103 GLU A O 1
ATOM 856 N N . VAL A 1 104 ? 15.244 0.079 -33.085 1.00 68.44 104 VAL A N 1
ATOM 857 C CA . VAL A 1 104 ? 15.793 0.730 -34.286 1.00 68.44 104 VAL A CA 1
ATOM 858 C C . VAL A 1 104 ? 17.330 0.680 -34.295 1.00 68.44 104 VAL A C 1
ATOM 860 O O . VAL A 1 104 ? 17.951 0.568 -35.353 1.00 68.44 104 VAL A O 1
ATOM 863 N N . ALA A 1 105 ? 17.982 0.758 -33.131 1.00 67.25 105 ALA A N 1
ATOM 864 C CA . ALA A 1 105 ? 19.427 0.561 -33.020 1.00 67.25 105 ALA A CA 1
ATOM 865 C C . ALA A 1 105 ? 19.843 -0.912 -33.223 1.00 67.25 105 ALA A C 1
ATOM 867 O O . ALA A 1 105 ? 20.859 -1.147 -33.871 1.00 67.25 105 ALA A O 1
ATOM 868 N N . ARG A 1 106 ? 19.044 -1.894 -32.765 1.00 66.50 106 ARG A N 1
ATOM 869 C CA . ARG A 1 106 ? 19.227 -3.333 -33.044 1.00 66.50 106 ARG A CA 1
ATOM 870 C C . ARG A 1 106 ? 19.204 -3.603 -34.537 1.00 66.50 106 ARG A C 1
ATOM 872 O O . ARG A 1 106 ? 20.115 -4.250 -35.032 1.00 66.50 106 ARG A O 1
ATOM 879 N N . HIS A 1 107 ? 18.197 -3.097 -35.245 1.00 64.69 107 HIS A N 1
ATOM 880 C CA . HIS A 1 107 ? 18.104 -3.271 -36.693 1.00 64.69 107 HIS A CA 1
ATOM 881 C C . HIS A 1 107 ? 19.337 -2.710 -37.408 1.00 64.69 107 HIS A C 1
ATOM 883 O O . HIS A 1 107 ? 19.935 -3.417 -38.212 1.00 64.69 107 HIS A O 1
ATOM 889 N N . ARG A 1 108 ? 19.787 -1.506 -37.030 1.00 70.25 108 ARG A N 1
ATOM 890 C CA . ARG A 1 108 ? 21.024 -0.914 -37.566 1.00 70.25 108 ARG A CA 1
ATOM 891 C C . ARG A 1 108 ? 22.275 -1.730 -37.246 1.00 70.25 108 ARG A C 1
ATOM 893 O O . ARG A 1 108 ? 23.157 -1.828 -38.089 1.00 70.25 108 ARG A O 1
ATOM 900 N N . LEU A 1 109 ? 22.358 -2.320 -36.053 1.00 65.62 109 LEU A N 1
ATOM 901 C CA . LEU A 1 109 ? 23.473 -3.190 -35.681 1.00 65.62 109 LEU A CA 1
ATOM 902 C C . LEU A 1 109 ? 23.456 -4.495 -36.484 1.00 65.62 109 LEU A C 1
ATOM 904 O O . LEU A 1 109 ? 24.500 -4.903 -36.963 1.00 65.62 109 LEU A O 1
ATOM 908 N N . ILE A 1 110 ? 22.289 -5.112 -36.682 1.00 67.50 110 ILE A N 1
ATOM 909 C CA . ILE A 1 110 ? 22.134 -6.334 -37.488 1.00 67.50 110 ILE A CA 1
ATOM 910 C C . ILE A 1 110 ? 22.485 -6.066 -38.957 1.00 67.50 110 ILE A C 1
ATOM 912 O O . ILE A 1 110 ? 23.126 -6.893 -39.601 1.00 67.50 110 ILE A O 1
ATOM 916 N N . GLU A 1 111 ? 22.064 -4.926 -39.506 1.00 70.31 111 GLU A N 1
ATOM 917 C CA . GLU A 1 111 ? 22.437 -4.506 -40.863 1.00 70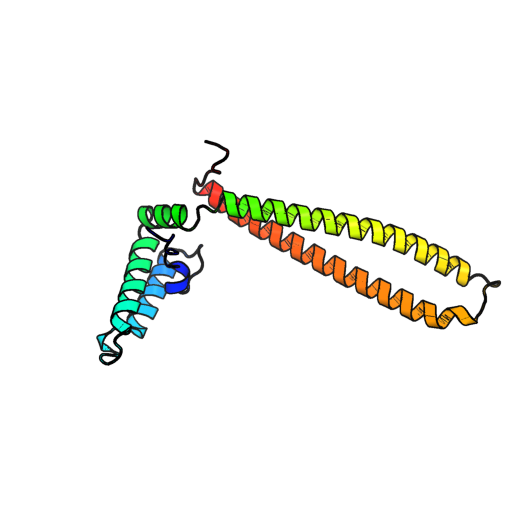.31 111 GLU A CA 1
ATOM 918 C C . GLU A 1 111 ? 23.950 -4.289 -40.981 1.00 70.31 111 GLU A C 1
ATOM 920 O O . GLU A 1 111 ? 24.575 -4.813 -41.900 1.00 70.31 111 GLU A O 1
ATOM 925 N N . PHE A 1 112 ? 24.555 -3.622 -39.998 1.00 66.62 112 PHE A N 1
ATOM 926 C CA . PHE A 1 112 ? 26.002 -3.432 -39.923 1.00 66.62 112 PHE A CA 1
ATOM 927 C C . PHE A 1 112 ? 26.782 -4.751 -39.748 1.00 66.62 112 PHE A C 1
ATOM 929 O O . PHE A 1 112 ? 27.822 -4.946 -40.376 1.00 66.62 112 PHE A O 1
ATOM 936 N N . GLU A 1 113 ? 26.286 -5.675 -38.920 1.00 65.38 113 GLU A N 1
ATOM 937 C CA . GLU A 1 113 ? 26.838 -7.022 -38.723 1.00 65.38 113 GLU A CA 1
ATOM 938 C C . GLU A 1 113 ? 26.861 -7.795 -40.050 1.00 65.38 113 GLU A C 1
ATOM 940 O O . GLU A 1 113 ? 27.904 -8.322 -40.441 1.00 65.38 113 GLU A O 1
ATOM 945 N N . LYS A 1 114 ? 25.749 -7.770 -40.798 1.00 69.25 114 LYS A N 1
ATOM 946 C CA . LYS A 1 114 ? 25.641 -8.386 -42.131 1.00 69.25 114 LYS A CA 1
ATOM 947 C C . LYS A 1 114 ? 26.597 -7.768 -43.155 1.00 69.25 114 LYS A C 1
ATOM 949 O O . LYS A 1 114 ? 27.166 -8.495 -43.967 1.00 69.25 114 LYS A O 1
ATOM 954 N N . GLU A 1 115 ? 26.799 -6.449 -43.126 1.00 66.56 115 GLU A N 1
ATOM 955 C CA . GLU A 1 115 ? 27.778 -5.769 -43.989 1.00 66.56 115 GLU A CA 1
ATOM 956 C C . GLU A 1 115 ? 29.226 -6.185 -43.675 1.00 66.56 115 GLU A C 1
ATOM 958 O O . GLU A 1 115 ? 30.050 -6.297 -44.583 1.00 66.56 115 GLU A O 1
ATOM 963 N N . MET A 1 116 ? 29.543 -6.452 -42.405 1.00 61.28 116 MET A N 1
ATOM 964 C CA . MET A 1 116 ? 30.884 -6.842 -41.943 1.00 61.28 116 MET A CA 1
ATOM 965 C C . MET A 1 116 ? 31.218 -8.325 -42.151 1.00 61.28 116 MET A C 1
ATOM 967 O O . MET A 1 116 ? 32.395 -8.677 -42.273 1.00 61.28 116 MET A O 1
ATOM 971 N N . GLU A 1 117 ? 30.208 -9.195 -42.178 1.00 61.69 117 GLU A N 1
ATOM 972 C CA . GLU A 1 117 ? 30.343 -10.612 -42.552 1.00 61.69 117 GLU A CA 1
ATOM 973 C C . GLU A 1 117 ? 30.518 -10.809 -44.066 1.00 61.69 117 GLU A C 1
ATOM 975 O O . GLU A 1 117 ? 30.883 -11.897 -44.516 1.00 61.69 117 GLU A O 1
ATOM 980 N N . SER A 1 118 ? 30.329 -9.747 -44.856 1.00 62.09 118 SER A N 1
ATOM 981 C CA . SER A 1 118 ? 30.612 -9.751 -46.286 1.00 62.09 118 SER A CA 1
ATOM 982 C C . SER A 1 118 ? 32.105 -10.034 -46.561 1.00 62.09 118 SER A C 1
ATOM 984 O O . SER A 1 118 ? 32.972 -9.460 -45.889 1.00 62.09 118 SER A O 1
ATOM 986 N N . PRO A 1 119 ? 32.452 -10.865 -47.569 1.00 58.75 119 PRO A N 1
ATOM 987 C CA . PRO A 1 119 ? 33.834 -11.269 -47.873 1.00 58.75 119 PRO A CA 1
ATOM 988 C C . PRO A 1 119 ? 34.818 -10.118 -48.153 1.00 58.75 119 PRO A C 1
ATOM 990 O O . PR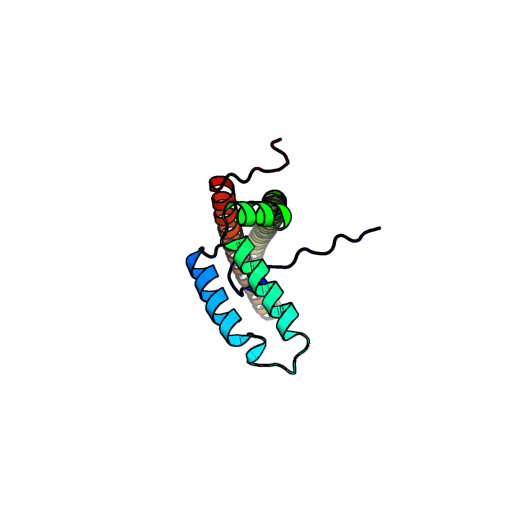O A 1 119 ? 36.026 -10.338 -48.182 1.00 58.75 119 PRO A O 1
ATOM 993 N N . SER A 1 120 ? 34.319 -8.900 -48.374 1.00 60.12 120 SER A N 1
ATOM 994 C CA . SER A 1 120 ? 35.084 -7.688 -48.681 1.00 60.12 120 SER A CA 1
ATOM 995 C C . SER A 1 120 ? 35.418 -6.799 -47.462 1.00 60.12 120 SER A C 1
ATOM 997 O O . SER A 1 120 ? 35.993 -5.724 -47.640 1.00 60.12 120 SER A O 1
ATOM 999 N N . GLY A 1 121 ? 35.088 -7.207 -46.227 1.00 56.53 121 GLY A N 1
ATOM 1000 C CA . GLY A 1 121 ? 35.244 -6.389 -45.008 1.00 56.53 121 GLY A CA 1
ATOM 1001 C C . GLY A 1 121 ? 36.616 -6.472 -44.286 1.00 56.53 121 GLY A C 1
ATOM 1002 O O . GLY A 1 121 ? 37.210 -7.549 -44.204 1.00 56.53 121 GLY A O 1
ATOM 1003 N N . PRO A 1 122 ? 37.136 -5.373 -43.685 1.00 55.34 122 PRO A N 1
ATOM 1004 C CA . PRO A 1 122 ? 38.445 -5.359 -43.019 1.00 55.34 122 PRO A CA 1
ATOM 1005 C C . PRO A 1 122 ? 38.483 -6.114 -41.670 1.00 55.34 122 PRO A C 1
ATOM 1007 O O . PRO A 1 122 ? 37.790 -5.770 -40.712 1.00 55.34 122 PRO A O 1
ATOM 1010 N N . SER A 1 123 ? 39.386 -7.099 -41.568 1.00 56.50 123 SER A N 1
ATOM 1011 C CA . SER A 1 123 ? 39.504 -8.089 -40.473 1.00 56.50 123 SER A CA 1
ATOM 1012 C C . SER A 1 123 ? 39.756 -7.510 -39.060 1.00 56.50 123 SER A C 1
ATOM 1014 O O . SER A 1 123 ? 39.350 -8.101 -38.059 1.00 56.50 123 SER A O 1
ATOM 1016 N N . ALA A 1 124 ? 40.353 -6.316 -38.945 1.00 53.59 124 ALA A N 1
ATOM 1017 C CA . ALA A 1 124 ? 40.719 -5.691 -37.662 1.00 53.59 124 ALA A CA 1
ATOM 1018 C C . ALA A 1 124 ? 39.530 -5.140 -36.839 1.00 53.59 124 ALA A C 1
ATOM 1020 O O . ALA A 1 124 ? 39.694 -4.809 -35.665 1.00 53.59 124 ALA A O 1
ATOM 1021 N N . ARG A 1 125 ? 38.320 -5.048 -37.412 1.00 55.06 125 ARG A N 1
ATOM 1022 C CA . ARG A 1 125 ? 37.123 -4.541 -36.704 1.00 55.06 125 ARG A CA 1
ATOM 1023 C C . ARG A 1 125 ? 36.375 -5.599 -35.875 1.00 55.06 125 ARG A C 1
ATOM 1025 O O . ARG A 1 125 ? 35.495 -5.231 -35.102 1.00 55.06 125 ARG A O 1
ATOM 1032 N N . ARG A 1 126 ? 36.732 -6.886 -35.980 1.00 54.75 126 ARG A N 1
ATOM 1033 C CA . ARG A 1 126 ? 35.946 -8.012 -35.428 1.00 54.75 126 ARG A CA 1
ATOM 1034 C C . ARG A 1 126 ? 35.965 -8.129 -33.889 1.00 54.75 126 ARG A C 1
ATOM 1036 O O . ARG A 1 126 ? 34.914 -8.333 -33.294 1.00 54.75 126 ARG A O 1
ATOM 1043 N N . ILE A 1 127 ? 37.109 -7.917 -33.226 1.00 53.50 127 ILE A N 1
ATOM 1044 C CA . ILE A 1 127 ? 37.243 -8.090 -31.756 1.00 53.50 127 ILE A CA 1
ATOM 1045 C C . ILE A 1 127 ? 36.536 -6.965 -30.972 1.00 53.50 127 ILE A C 1
ATOM 1047 O O . ILE A 1 127 ? 35.860 -7.218 -29.976 1.00 53.50 127 ILE A O 1
ATOM 1051 N N . ASN A 1 128 ? 36.625 -5.715 -31.447 1.00 57.75 128 ASN A N 1
ATOM 1052 C CA . ASN A 1 128 ? 35.916 -4.580 -30.833 1.00 57.75 128 ASN A CA 1
ATOM 1053 C C . ASN A 1 128 ? 34.392 -4.673 -31.015 1.00 57.75 128 ASN A C 1
ATOM 1055 O O . ASN A 1 128 ? 33.633 -4.143 -30.204 1.00 57.75 128 ASN A O 1
ATOM 1059 N N . HIS A 1 129 ? 33.950 -5.363 -32.066 1.00 59.75 129 HIS A N 1
ATOM 1060 C CA . HIS A 1 129 ? 32.547 -5.544 -32.401 1.00 59.75 129 HIS A CA 1
ATOM 1061 C C . HIS A 1 129 ? 31.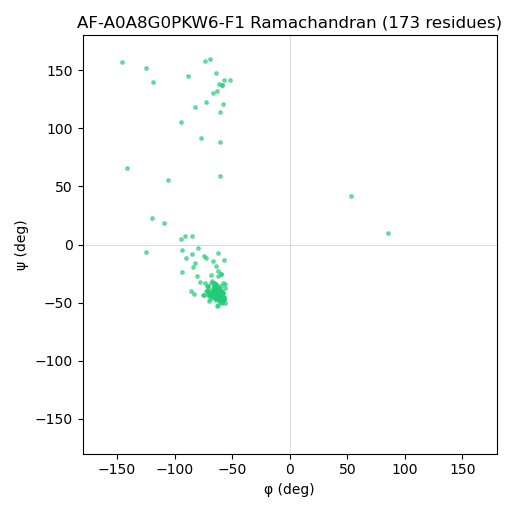850 -6.564 -31.486 1.00 59.75 129 HIS A C 1
ATOM 1063 O O . HIS A 1 129 ? 30.762 -6.295 -30.984 1.00 59.75 129 HIS A O 1
ATOM 1069 N N . GLU A 1 130 ? 32.486 -7.698 -31.193 1.00 64.69 130 GLU A N 1
ATOM 1070 C CA . GLU A 1 130 ? 31.898 -8.738 -30.336 1.00 64.69 130 GLU A CA 1
ATOM 1071 C C . GLU A 1 130 ? 31.638 -8.231 -28.906 1.00 64.69 130 GLU A C 1
ATOM 1073 O O . GLU A 1 130 ? 30.559 -8.434 -28.340 1.00 64.69 130 GLU A O 1
ATOM 1078 N N . ALA A 1 131 ? 32.579 -7.461 -28.352 1.00 65.56 131 ALA A N 1
ATOM 1079 C CA . ALA A 1 131 ? 32.407 -6.805 -27.059 1.00 65.56 131 ALA A CA 1
ATOM 1080 C C . ALA A 1 131 ? 31.300 -5.730 -27.075 1.00 65.56 131 ALA A C 1
ATOM 1082 O O . ALA A 1 131 ? 30.574 -5.583 -26.089 1.00 65.56 131 ALA A O 1
ATOM 1083 N N . ALA A 1 132 ? 31.150 -4.986 -28.178 1.00 65.00 132 ALA A N 1
ATOM 1084 C CA . ALA A 1 132 ? 30.088 -3.992 -28.342 1.00 65.00 132 ALA A CA 1
ATOM 1085 C C . ALA A 1 132 ? 28.700 -4.649 -28.474 1.00 65.00 132 ALA A C 1
ATOM 1087 O O . ALA A 1 132 ? 27.764 -4.233 -27.791 1.00 65.00 132 ALA A O 1
ATOM 1088 N N . SER A 1 133 ? 28.588 -5.721 -29.267 1.00 70.19 133 SER A N 1
ATOM 1089 C CA . SER A 1 133 ? 27.360 -6.511 -29.450 1.00 70.19 133 SER A CA 1
ATOM 1090 C C . SER A 1 133 ? 26.917 -7.169 -28.135 1.00 70.19 133 SER A C 1
ATOM 1092 O O . SER A 1 133 ? 25.739 -7.117 -27.775 1.00 70.19 133 SER A O 1
ATOM 1094 N N . LYS A 1 134 ? 27.860 -7.694 -27.338 1.00 77.19 134 LYS A N 1
ATOM 1095 C CA . LYS A 1 134 ? 27.573 -8.222 -25.994 1.00 77.19 134 LYS A CA 1
ATOM 1096 C C . LYS A 1 134 ? 27.049 -7.144 -25.037 1.00 77.19 134 LYS A C 1
ATOM 1098 O O . LYS A 1 134 ? 25.970 -7.317 -24.479 1.00 77.19 134 LYS A O 1
ATOM 1103 N N . LYS A 1 135 ? 27.752 -6.010 -24.904 1.00 73.88 135 LYS A N 1
ATOM 1104 C CA . LYS A 1 135 ? 27.307 -4.886 -24.051 1.00 73.88 135 LYS A CA 1
ATOM 1105 C C . LYS A 1 135 ? 25.911 -4.396 -24.437 1.00 73.88 135 LYS A C 1
ATOM 1107 O O . LYS A 1 135 ? 25.115 -4.054 -23.570 1.00 73.88 135 LYS A O 1
ATOM 1112 N N . PHE A 1 136 ? 25.607 -4.377 -25.731 1.00 70.19 136 PHE A N 1
ATOM 1113 C CA . PHE A 1 136 ? 24.302 -3.964 -26.231 1.00 70.19 136 PHE A CA 1
ATOM 1114 C C . PHE A 1 136 ? 23.188 -4.957 -25.854 1.00 70.19 136 PHE A C 1
ATOM 1116 O O . PHE A 1 136 ? 22.137 -4.542 -25.366 1.00 70.19 136 PHE A O 1
ATOM 1123 N N . LYS A 1 137 ? 23.432 -6.269 -25.992 1.00 74.31 137 LYS A N 1
ATOM 1124 C CA . LYS A 1 137 ? 22.501 -7.322 -25.542 1.00 74.31 137 LYS A CA 1
ATOM 1125 C C . LYS A 1 137 ? 22.230 -7.240 -24.035 1.00 74.31 137 LYS A C 1
ATOM 1127 O O . LYS A 1 137 ? 21.070 -7.325 -23.636 1.00 74.31 137 LYS A O 1
ATOM 1132 N N . ASP A 1 138 ? 23.262 -7.003 -23.226 1.00 79.62 138 ASP A N 1
ATOM 1133 C CA . ASP A 1 138 ? 23.137 -6.870 -21.767 1.00 79.62 138 ASP A CA 1
ATOM 1134 C C . ASP A 1 138 ? 22.251 -5.671 -21.372 1.00 79.62 138 ASP A C 1
ATOM 1136 O O . ASP A 1 138 ? 21.386 -5.789 -20.501 1.00 79.62 138 ASP A O 1
ATOM 1140 N N . VAL A 1 139 ? 22.404 -4.528 -22.055 1.00 78.12 139 VAL A N 1
ATOM 1141 C CA . VAL A 1 139 ? 21.558 -3.337 -21.843 1.00 78.12 139 VAL A CA 1
ATOM 1142 C C . VAL A 1 139 ? 20.088 -3.633 -22.144 1.00 78.12 139 VAL A C 1
ATOM 1144 O O . VAL A 1 139 ? 19.212 -3.174 -21.412 1.00 78.12 139 VAL A O 1
ATOM 1147 N N . ILE A 1 140 ? 19.800 -4.424 -23.178 1.00 75.56 140 ILE A N 1
ATOM 1148 C CA . ILE A 1 140 ? 18.420 -4.754 -23.560 1.00 75.56 140 ILE A CA 1
ATOM 1149 C C . ILE A 1 140 ? 17.765 -5.657 -22.516 1.00 75.56 140 ILE A C 1
ATOM 1151 O O . ILE A 1 140 ? 16.670 -5.348 -22.051 1.00 75.56 140 ILE A O 1
ATOM 1155 N N . VAL A 1 141 ? 18.465 -6.705 -22.073 1.00 81.56 141 VAL A N 1
ATOM 1156 C CA . VAL A 1 141 ? 17.973 -7.587 -21.002 1.00 81.56 141 VAL A CA 1
ATOM 1157 C C . VAL A 1 141 ? 17.709 -6.789 -19.719 1.00 81.56 141 VAL A C 1
ATOM 1159 O O . VAL A 1 141 ? 16.684 -6.974 -19.060 1.00 81.56 141 VAL A O 1
ATOM 1162 N N . MET A 1 142 ? 18.595 -5.849 -19.371 1.00 80.56 142 MET A N 1
ATOM 1163 C CA . MET A 1 142 ? 18.398 -4.970 -18.215 1.00 80.56 142 MET A CA 1
ATOM 1164 C C . MET A 1 142 ? 17.118 -4.127 -18.343 1.00 80.56 142 MET A C 1
ATOM 1166 O O . MET A 1 142 ? 16.356 -4.012 -17.381 1.00 80.56 142 MET A O 1
ATOM 1170 N N . GLN A 1 143 ? 16.850 -3.565 -19.521 1.00 77.69 143 GLN A N 1
ATOM 1171 C CA . GLN A 1 143 ? 15.666 -2.737 -19.759 1.00 77.69 143 GLN A CA 1
ATOM 1172 C C . GLN A 1 143 ? 14.361 -3.531 -19.790 1.00 77.69 143 GLN A C 1
ATOM 1174 O O . GLN A 1 143 ? 13.346 -3.054 -19.282 1.00 77.69 143 GLN A O 1
ATOM 1179 N N . GLU A 1 144 ? 14.369 -4.741 -20.347 1.00 80.69 144 GLU A N 1
ATOM 1180 C CA . GLU A 1 144 ? 13.214 -5.642 -20.320 1.00 80.69 144 GLU A CA 1
ATOM 1181 C C . GLU A 1 144 ? 12.828 -5.999 -18.880 1.00 80.69 144 GLU A C 1
ATOM 1183 O O . GLU A 1 144 ? 11.653 -5.903 -18.509 1.00 80.69 144 GLU A O 1
ATOM 1188 N N . ASN A 1 145 ? 13.823 -6.299 -18.039 1.00 85.94 145 ASN A N 1
ATOM 1189 C CA . ASN A 1 145 ? 13.625 -6.554 -16.613 1.00 85.94 145 ASN A CA 1
ATOM 1190 C C . ASN A 1 145 ? 13.080 -5.319 -15.873 1.00 85.94 145 ASN A C 1
ATOM 1192 O O . ASN A 1 145 ? 12.142 -5.435 -15.078 1.00 85.94 145 ASN A O 1
ATOM 1196 N N . GLN A 1 146 ? 13.612 -4.125 -16.160 1.00 82.38 146 GLN A N 1
ATOM 1197 C CA . GLN A 1 146 ? 13.091 -2.867 -15.608 1.00 82.38 146 GLN A CA 1
ATOM 1198 C C . GLN A 1 146 ? 11.629 -2.634 -16.018 1.00 82.38 146 GLN A C 1
ATOM 1200 O O . GLN A 1 146 ? 10.788 -2.339 -15.166 1.00 82.38 146 GLN A O 1
ATOM 1205 N N . LEU A 1 147 ? 11.289 -2.835 -17.294 1.00 83.00 147 LEU A N 1
ATOM 1206 C CA . LEU A 1 147 ? 9.924 -2.677 -17.795 1.00 83.00 147 LEU A CA 1
ATOM 1207 C C . LEU A 1 147 ? 8.955 -3.686 -17.159 1.00 83.00 147 LEU A C 1
ATOM 1209 O O . LEU A 1 147 ? 7.822 -3.323 -16.834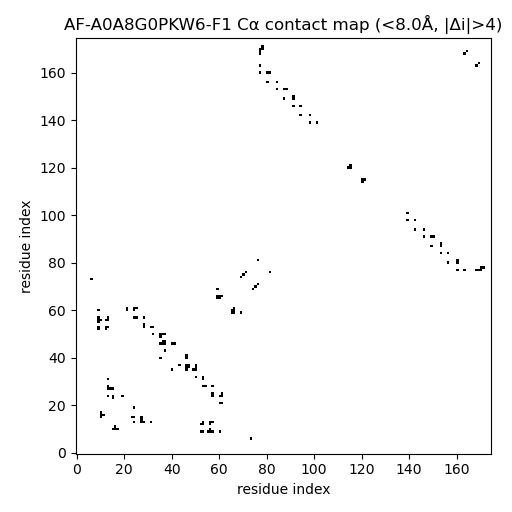 1.00 83.00 147 LEU A O 1
ATOM 1213 N N . ALA A 1 148 ? 9.378 -4.938 -16.968 1.00 84.94 148 ALA A N 1
ATOM 1214 C CA . ALA A 1 148 ? 8.582 -5.959 -16.289 1.00 84.94 148 ALA A CA 1
ATOM 1215 C C . ALA A 1 148 ? 8.291 -5.576 -14.827 1.00 84.94 148 ALA A C 1
ATOM 1217 O O . ALA A 1 148 ? 7.141 -5.654 -14.386 1.00 84.94 148 ALA A O 1
ATOM 1218 N N . SER A 1 149 ? 9.305 -5.082 -14.109 1.00 80.88 149 SER A N 1
ATOM 1219 C CA . SER A 1 149 ? 9.163 -4.589 -12.735 1.00 80.88 149 SER A CA 1
ATOM 1220 C C . SER A 1 149 ? 8.176 -3.416 -12.643 1.00 80.88 149 SER A C 1
ATOM 1222 O O . SER A 1 149 ? 7.214 -3.468 -11.873 1.00 80.88 149 SER A O 1
ATOM 1224 N N . LEU A 1 150 ? 8.325 -2.405 -13.509 1.00 82.06 150 LEU A N 1
ATOM 1225 C CA . LEU A 1 150 ? 7.427 -1.244 -13.554 1.00 82.06 150 LEU A CA 1
ATOM 1226 C C . LEU A 1 150 ? 5.975 -1.639 -13.863 1.00 82.06 150 LEU A C 1
ATOM 1228 O O . LEU A 1 150 ? 5.038 -1.117 -13.253 1.00 82.06 150 LEU A O 1
ATOM 1232 N N . LYS A 1 151 ? 5.764 -2.585 -14.789 1.00 84.81 151 LYS A N 1
ATOM 1233 C CA . LYS A 1 151 ? 4.427 -3.116 -15.106 1.00 84.81 151 LYS A CA 1
ATOM 1234 C C . LYS A 1 151 ? 3.788 -3.802 -13.897 1.00 84.81 151 LYS A C 1
ATOM 1236 O O . LYS A 1 151 ? 2.603 -3.582 -13.637 1.00 84.81 151 LYS A O 1
ATOM 1241 N N . ALA A 1 152 ? 4.554 -4.602 -13.155 1.00 81.94 152 ALA A N 1
ATOM 1242 C CA . ALA A 1 152 ? 4.070 -5.259 -11.944 1.00 81.94 152 ALA A CA 1
ATOM 1243 C C . ALA A 1 152 ? 3.694 -4.238 -10.858 1.00 81.94 152 ALA A C 1
ATOM 1245 O O . ALA A 1 152 ? 2.655 -4.374 -10.209 1.00 81.94 152 ALA A O 1
ATOM 1246 N N . GLU A 1 153 ? 4.497 -3.187 -10.696 1.00 77.56 153 GLU A N 1
ATOM 1247 C CA . GLU A 1 153 ? 4.248 -2.115 -9.733 1.00 77.56 153 GLU A CA 1
ATOM 1248 C C . GLU A 1 153 ? 2.973 -1.322 -10.063 1.00 77.56 153 GLU A C 1
ATOM 1250 O O . GLU A 1 153 ? 2.115 -1.148 -9.196 1.00 77.56 153 GLU A O 1
ATOM 1255 N N . ILE A 1 154 ? 2.774 -0.940 -11.332 1.00 83.06 154 ILE A N 1
ATOM 1256 C CA . ILE A 1 154 ? 1.528 -0.300 -11.783 1.00 83.06 154 ILE A CA 1
ATOM 1257 C C . ILE A 1 154 ? 0.317 -1.193 -11.518 1.00 83.06 154 ILE A C 1
ATOM 1259 O O . ILE A 1 154 ? -0.742 -0.693 -11.135 1.00 83.06 154 ILE A O 1
ATOM 1263 N N . ASN A 1 155 ? 0.441 -2.505 -11.724 1.00 83.50 155 ASN A N 1
ATOM 1264 C CA . ASN A 1 155 ? -0.674 -3.410 -11.487 1.00 83.50 155 ASN A CA 1
ATOM 1265 C C . ASN A 1 155 ? -1.052 -3.459 -9.998 1.00 83.50 155 ASN A C 1
ATOM 1267 O O . ASN A 1 155 ? -2.232 -3.367 -9.666 1.00 83.50 155 ASN A O 1
ATOM 1271 N N . LYS A 1 156 ? -0.058 -3.494 -9.100 1.00 76.56 156 LYS A N 1
ATOM 1272 C CA . LYS A 1 156 ? -0.283 -3.382 -7.649 1.00 76.56 156 LYS A CA 1
ATOM 1273 C C . LYS A 1 156 ? -0.975 -2.064 -7.290 1.00 76.56 156 LYS A C 1
ATOM 1275 O O . LYS A 1 156 ? -1.977 -2.086 -6.583 1.00 76.56 156 LYS A O 1
ATOM 1280 N N . MET A 1 157 ? -0.510 -0.936 -7.837 1.00 77.88 157 MET A N 1
ATOM 1281 C CA . MET A 1 157 ? -1.131 0.379 -7.611 1.00 77.88 157 MET A CA 1
ATOM 1282 C C . MET A 1 157 ? -2.598 0.414 -8.064 1.00 77.88 157 MET A C 1
ATOM 1284 O O . MET A 1 157 ? -3.445 0.932 -7.340 1.00 77.88 157 MET A O 1
ATOM 1288 N N . LYS A 1 158 ? -2.924 -0.179 -9.223 1.00 81.50 158 LYS A N 1
ATOM 1289 C CA . LYS A 1 158 ? -4.312 -0.276 -9.711 1.00 81.50 158 LYS A CA 1
ATOM 1290 C C . LYS A 1 158 ? -5.203 -1.067 -8.764 1.00 81.50 158 LYS A C 1
ATOM 1292 O O . LYS A 1 158 ? -6.316 -0.632 -8.485 1.00 81.50 158 LYS A O 1
ATOM 1297 N N . VAL A 1 159 ? -4.727 -2.215 -8.282 1.00 81.19 159 VAL A N 1
ATOM 1298 C CA . VAL A 1 159 ? -5.480 -3.050 -7.336 1.00 81.19 159 VAL A CA 1
ATOM 1299 C C . VAL A 1 159 ? -5.770 -2.265 -6.057 1.00 81.19 159 VAL A C 1
ATOM 1301 O O . VAL A 1 159 ? -6.921 -2.210 -5.627 1.00 81.19 159 VAL A O 1
ATOM 1304 N N . THR A 1 160 ? -4.765 -1.579 -5.506 1.00 75.19 160 THR A N 1
ATOM 1305 C CA . THR A 1 160 ? -4.925 -0.729 -4.319 1.00 75.19 160 THR A CA 1
ATOM 1306 C C . THR A 1 160 ? -5.919 0.408 -4.555 1.00 75.19 160 THR A C 1
ATOM 1308 O O . THR A 1 160 ? -6.835 0.590 -3.757 1.00 75.19 160 THR A O 1
ATOM 1311 N N . MET A 1 161 ? -5.797 1.137 -5.669 1.00 78.56 161 MET A N 1
ATOM 1312 C CA . MET A 1 161 ? -6.724 2.220 -6.013 1.00 78.56 161 MET A CA 1
ATOM 1313 C C . MET A 1 161 ? -8.163 1.718 -6.170 1.00 78.56 161 MET A C 1
ATOM 1315 O O . MET A 1 161 ? -9.086 2.349 -5.666 1.00 78.56 161 MET A O 1
ATOM 1319 N N . ASN A 1 162 ? -8.369 0.574 -6.825 1.00 81.44 162 ASN A N 1
ATOM 1320 C CA . ASN A 1 162 ? -9.699 -0.017 -6.977 1.00 81.44 162 ASN A CA 1
ATOM 1321 C C . ASN A 1 162 ? -10.290 -0.432 -5.622 1.00 81.44 162 ASN A C 1
ATOM 1323 O O . ASN A 1 162 ? -11.473 -0.203 -5.382 1.00 81.44 162 ASN A O 1
ATOM 1327 N N . ALA A 1 163 ? -9.474 -0.982 -4.717 1.00 73.06 163 ALA A N 1
ATOM 1328 C CA . ALA A 1 163 ? -9.901 -1.304 -3.357 1.00 73.06 163 ALA A CA 1
ATOM 1329 C C . ALA A 1 163 ? -10.268 -0.044 -2.550 1.00 73.06 163 ALA A C 1
ATOM 1331 O O . ALA A 1 163 ? -11.253 -0.053 -1.814 1.00 73.06 163 ALA A O 1
ATOM 1332 N N . MET A 1 164 ? -9.522 1.055 -2.714 1.00 70.69 164 MET A N 1
ATOM 1333 C CA . MET A 1 164 ? -9.860 2.355 -2.121 1.00 70.69 164 MET A CA 1
ATOM 1334 C C . MET A 1 164 ? -11.185 2.894 -2.685 1.00 70.69 164 MET A C 1
ATOM 1336 O O . MET A 1 164 ? -12.074 3.259 -1.921 1.00 70.69 164 MET A O 1
ATOM 1340 N N . LEU A 1 165 ? -11.376 2.876 -4.007 1.00 76.94 165 LEU A N 1
ATOM 1341 C CA . LEU A 1 165 ? -12.630 3.307 -4.639 1.00 76.94 165 LEU A CA 1
ATOM 1342 C C . LEU A 1 165 ? -13.833 2.483 -4.153 1.00 76.94 165 LEU A C 1
ATOM 1344 O O . LEU A 1 165 ? -14.865 3.054 -3.803 1.00 76.94 165 LEU A O 1
ATOM 1348 N N . ALA A 1 166 ? -13.692 1.156 -4.064 1.00 75.81 166 ALA A N 1
ATOM 1349 C CA . ALA A 1 166 ? -14.737 0.258 -3.564 1.00 75.81 166 ALA A CA 1
ATOM 1350 C C . ALA A 1 166 ? -15.118 0.533 -2.097 1.00 75.81 166 ALA A C 1
ATOM 1352 O O . ALA A 1 166 ? -16.254 0.297 -1.697 1.00 75.81 166 ALA A O 1
ATOM 1353 N N . ARG A 1 167 ? -14.189 1.082 -1.305 1.00 65.56 167 ARG A N 1
ATOM 1354 C CA . ARG A 1 167 ? -14.412 1.519 0.084 1.00 65.56 167 ARG A CA 1
ATOM 1355 C C . ARG A 1 167 ? -14.984 2.941 0.194 1.00 65.56 167 ARG A C 1
ATOM 1357 O O . ARG A 1 167 ? -15.085 3.469 1.297 1.00 65.56 167 ARG A O 1
ATOM 1364 N N . GLY A 1 168 ? -15.350 3.572 -0.924 1.00 63.78 168 GLY A N 1
ATOM 1365 C CA . GLY A 1 168 ? -15.996 4.888 -0.949 1.00 63.78 168 GLY A CA 1
ATOM 1366 C C . GLY A 1 168 ? -15.039 6.082 -0.906 1.00 63.78 168 GLY A C 1
ATOM 1367 O O . GLY A 1 168 ? -15.496 7.220 -0.777 1.00 63.78 168 GLY A O 1
ATOM 1368 N N . TYR A 1 169 ? -13.728 5.861 -1.047 1.00 64.44 169 TYR A N 1
ATOM 1369 C CA . TYR A 1 169 ? -12.768 6.952 -1.208 1.00 64.44 169 TYR A CA 1
ATOM 1370 C C . TYR A 1 169 ? -13.016 7.643 -2.557 1.00 64.44 169 TYR A C 1
ATOM 1372 O O . TYR A 1 169 ? -13.120 6.981 -3.589 1.00 64.44 169 TYR A O 1
ATOM 1380 N N . LYS A 1 170 ? -13.119 8.978 -2.565 1.00 62.81 170 LYS A N 1
ATOM 1381 C CA . LYS A 1 170 ? -13.335 9.782 -3.781 1.00 62.81 170 LYS A CA 1
ATOM 1382 C C . LYS A 1 170 ? -12.170 10.754 -4.002 1.00 62.81 170 LYS A C 1
ATOM 1384 O O . LYS A 1 170 ? -11.708 11.328 -3.016 1.00 62.81 170 LYS A O 1
ATOM 1389 N N . PRO A 1 171 ? -11.708 10.959 -5.254 1.00 59.91 171 PRO A N 1
ATOM 1390 C CA . PRO A 1 171 ? -10.661 11.934 -5.552 1.00 59.91 171 PRO A CA 1
ATOM 1391 C C . PRO A 1 171 ? -11.148 13.346 -5.228 1.00 59.91 171 PRO A C 1
ATOM 1393 O O . PRO A 1 171 ? -12.330 13.640 -5.425 1.00 59.91 171 PRO A O 1
ATOM 1396 N N . VAL A 1 172 ? -10.249 14.234 -4.799 1.00 53.28 172 VAL A N 1
ATOM 1397 C CA . VAL A 1 172 ? -10.619 15.624 -4.462 1.00 53.28 172 VAL A CA 1
ATOM 1398 C C . VAL A 1 172 ? -11.084 16.378 -5.711 1.00 53.28 172 VAL A C 1
ATOM 1400 O O . VAL A 1 172 ? -12.024 17.158 -5.642 1.00 53.28 172 VAL A O 1
ATOM 1403 N N . SER A 1 173 ? -10.510 16.054 -6.874 1.00 49.88 173 SER A N 1
ATOM 1404 C CA . SER A 1 173 ? -10.897 16.613 -8.185 1.00 49.88 173 SER A CA 1
ATOM 1405 C C . SER A 1 173 ? -12.336 16.320 -8.649 1.00 49.88 173 SER A C 1
ATOM 1407 O O . SER A 1 173 ? -12.749 16.858 -9.669 1.00 49.88 173 SER A O 1
ATOM 1409 N N . ASN A 1 174 ? -13.085 15.471 -7.935 1.00 46.50 174 ASN A N 1
ATOM 1410 C CA . ASN A 1 174 ? -14.453 15.063 -8.279 1.00 46.50 174 ASN A CA 1
ATOM 1411 C C . ASN A 1 174 ? -15.517 15.647 -7.320 1.00 46.50 174 ASN A C 1
ATOM 1413 O O . ASN A 1 174 ? -16.617 15.094 -7.224 1.00 46.50 174 ASN A O 1
ATOM 1417 N N . ARG A 1 175 ? -15.171 16.702 -6.568 1.00 44.03 175 ARG A N 1
ATOM 1418 C CA . ARG A 1 175 ? -16.088 17.483 -5.725 1.00 44.03 175 ARG A CA 1
ATOM 1419 C C . ARG A 1 175 ? -16.375 18.846 -6.330 1.00 44.03 175 ARG A C 1
ATOM 1421 O O . ARG A 1 175 ? -15.442 19.415 -6.934 1.00 44.03 175 ARG A O 1
#

InterPro domains:
  IPR001623 DnaJ domain [PF00226] (9-71)
  IPR001623 DnaJ domain [PR00625] (11-29)
  IPR001623 DnaJ domain [PR00625] (29-44)
  IPR001623 DnaJ domain [PR00625] (46-66)
  IPR001623 DnaJ domain [PS50076] (9-74)
  IPR001623 DnaJ domain [SM00271] (8-66)
  IPR001623 DnaJ domain [cd06257] (9-63)
  IPR018253 DnaJ domain, conserved site [PS00636] (51-70)
  IPR036869 Chaperone J-domain superfamily [G3DSA:1.10.287.110] (1-99)
  IPR036869 Chaperone J-domain superfamily [SSF46565] (7-75)
  IPR052094 Pre-mRNA-splicing and ERAD-associated protein [PTHR44313] (3-96)

Sequence (175 aa):
MNAHEAKPDYYGILKVPVWAETDEIRTSYKRLALAHHPDKDPNNPNATAFFQSIQAAHSTLTDPAQRSAYDREVYMDLDFALHRFREKKKEIKEHLRINIQHEVARHRLIEFEKEMESPSGPSARRINHEAASKKFKDVIVMQENQLASLKAEINKMKVTMNAMLARGYKPVSNR

Organism: NCBI:txid1491479

pLDDT: mean 76.19, std 13.98, range [30.44, 97.38]

Mean predicted aligned error: 14.93 Å

Solvent-accessible surface area (backbone atoms only — not comparable to full-atom values): 9963 Å² total; per-residue (Å²): 141,77,79,86,72,78,77,80,60,40,38,66,67,48,71,45,62,91,82,56,50,59,67,56,50,52,51,36,41,53,55,48,50,70,73,42,36,40,90,81,42,80,86,43,84,58,29,56,60,51,41,50,49,45,50,52,26,47,57,33,60,62,36,70,67,47,27,52,49,50,40,48,70,77,44,65,36,59,53,50,50,51,48,51,49,52,52,53,52,49,52,52,54,49,52,52,52,50,49,52,55,46,50,57,48,47,52,52,48,53,54,51,50,57,58,55,72,38,96,88,45,75,77,86,56,54,71,68,42,54,57,50,55,49,54,51,52,52,55,49,56,52,49,54,53,50,51,53,51,53,52,55,51,54,50,53,54,50,54,53,50,51,55,41,44,75,71,67,58,72,52,74,91,79,113

Secondary structure (DSSP, 8-state):
-----PPP-HHHHTT--TT--HHHHHHHHHHHHHHS-GGG-TT-HHHHHHHHHHHHHHHHHHSHHHHHHHHHHH--HHHHHHHHHHHHHHHHHHHHHHHHHHHHHHHHHHHHHHHHSSTTS-GGGHHHHHHHHHHHHHHHHHHHHHHHHHHHHHHHHHHHHHHHHHTT---GGG-